Protein AF-A0AAW4IZD9-F1 (afdb_monomer_lite)

Secondary structure (DSSP, 8-state):
-----EEEEEEEEEETTS-EEEE--TTS-TT-HHHHHHHHHHHHHHHTT-TTEEEEEEEEEETTS-EEESS--EE-SSSHHHHHHHHHHHHHHTTS-HHHHHHHHHHHHHHHHHHHHHHHHHHHHHHHHHHHHHHHHHHHTT---SSHHHHHHHHHHHHHHHHHHHHHHHHHHHHHHHHHHHHHHTTHHHHHHHHHHHHHHHHHHSS---TT-GGGEEEEE-SSHHHHHHHHHHHHHTT--EEEEEGGGTEEEEE--TT------TT-PPEEEEE-

pLDDT: mean 74.13, std 15.04, range [35.16, 95.12]

Foldseek 3Di:
DPPQQFQFKWKWWAWLVRDIDIDDDPPFDRRDPVSVVVVLVVVCVVCLPPQGTQWIFIWGQGPVRDIHGPDDTDGRHHPDPVVVVVVVVCVVCVPPDPVVVLVVLLVVLVVLVVVLVVLVVLLVVLVVVLVVLVVVVVCLVVDDDPDPVRSVVVVVVSVVSNVVSVVSNVVSVVVNVVSVCCCVPVVSVVVNVVSVVVVVLVVLCVPPQPVDDVVQKDKDADDDPVRVVVVLVVVQVVQFQEWEQEPVRSMIITGHGRSPPPPPDPDRRRHYHYDD

Radius of gyration: 36.35 Å; chains: 1; bounding box: 94×69×78 Å

Sequence (276 aa):
MSKTKCIKYQIIITYINGDKENVSCSNIDVSNFKAMKEFYDTVKEKYKNNKTIATIGFKGITRNGDIVDIWREKEINVVSNIEKEQEEYIEKNKDRDVREITKEISFALNCLKEMKVYHNNKLSECDLERSILLHETELSNNKVFDSQQEQDEYEKELFNKLKQNEIDRRFYKQTTSDLQSMFGKLKIEDIINSINMWVDNRATFDKSPEEFHEDNKKTEFYKNDMERLNYISKYEKMKYDTVFWYKKKRKLVFVKHVGKGKKKYNQASIQIKEMK

Organism: Clostridium perfringens (NCBI:txid1502)

Structure (mmCIF, N/CA/C/O backbone):
data_AF-A0AAW4IZD9-F1
#
_entry.id   AF-A0AAW4IZD9-F1
#
loop_
_atom_site.group_PDB
_atom_site.id
_atom_site.type_symbol
_atom_site.label_atom_id
_atom_site.label_alt_id
_atom_site.label_comp_id
_atom_site.label_asym_id
_atom_site.label_entity_id
_atom_site.label_seq_id
_atom_site.pdbx_PDB_ins_code
_atom_site.Cartn_x
_atom_site.Cartn_y
_atom_site.Cartn_z
_atom_site.occupancy
_atom_site.B_iso_or_equiv
_atom_site.auth_seq_id
_atom_site.auth_comp_id
_atom_site.auth_asym_id
_atom_site.auth_atom_id
_atom_site.pdbx_PDB_model_num
ATOM 1 N N . MET A 1 1 ? 15.455 -38.763 32.986 1.00 41.97 1 MET A N 1
ATOM 2 C CA . MET A 1 1 ? 15.109 -38.986 31.565 1.00 41.97 1 MET A CA 1
ATOM 3 C C . MET A 1 1 ? 16.314 -39.610 30.888 1.00 41.97 1 MET A C 1
ATOM 5 O O . MET A 1 1 ? 17.411 -39.089 31.071 1.00 41.97 1 MET A O 1
ATOM 9 N N . SER A 1 2 ? 16.158 -40.751 30.211 1.00 35.16 2 SER A N 1
ATOM 10 C CA . SER A 1 2 ? 17.266 -41.362 29.471 1.00 35.16 2 SER A CA 1
ATOM 11 C C . SER A 1 2 ? 17.791 -40.346 28.450 1.00 35.16 2 SER A C 1
ATOM 13 O O . SER A 1 2 ? 17.020 -39.696 27.749 1.00 35.16 2 SER A O 1
ATOM 15 N N . LYS A 1 3 ? 19.111 -40.128 28.430 1.00 49.44 3 LYS A N 1
ATOM 16 C CA . LYS A 1 3 ? 19.760 -39.246 27.454 1.00 49.44 3 LYS A CA 1
ATOM 17 C C . LYS A 1 3 ? 19.681 -39.931 26.093 1.00 49.44 3 LYS A C 1
ATOM 19 O O . LYS A 1 3 ? 20.574 -40.706 25.752 1.00 49.44 3 LYS A O 1
ATOM 24 N N . THR A 1 4 ? 18.607 -39.701 25.344 1.00 56.94 4 THR A N 1
ATOM 25 C CA . THR A 1 4 ? 18.501 -40.152 23.955 1.00 56.94 4 THR A CA 1
ATOM 26 C C . THR A 1 4 ? 19.733 -39.647 23.207 1.00 56.94 4 THR A C 1
ATOM 28 O O . THR A 1 4 ? 19.970 -38.440 23.128 1.00 56.94 4 THR A O 1
ATOM 31 N N . LYS A 1 5 ? 20.585 -40.569 22.738 1.00 69.88 5 LYS A N 1
ATOM 32 C CA . LYS A 1 5 ? 21.841 -40.213 22.067 1.00 69.88 5 LYS A CA 1
ATOM 33 C C . LYS A 1 5 ? 21.511 -39.559 20.726 1.00 69.88 5 LYS A C 1
ATOM 35 O O . LYS A 1 5 ? 21.141 -40.243 19.773 1.00 69.88 5 LYS A O 1
ATOM 40 N N . CYS A 1 6 ? 21.634 -38.237 20.679 1.00 79.69 6 CYS A N 1
ATOM 41 C CA . CYS A 1 6 ? 21.590 -37.474 19.438 1.00 79.69 6 CYS A CA 1
ATOM 42 C C . CYS A 1 6 ? 22.858 -37.773 18.628 1.00 79.69 6 CYS A C 1
ATOM 44 O O . CYS A 1 6 ? 23.938 -37.907 19.203 1.00 79.69 6 CYS A O 1
ATOM 46 N N . ILE A 1 7 ? 22.718 -37.909 17.312 1.00 84.50 7 ILE A N 1
ATOM 47 C CA . ILE A 1 7 ? 23.832 -38.120 16.375 1.00 84.50 7 ILE A CA 1
ATOM 48 C C . ILE A 1 7 ? 24.222 -36.852 15.631 1.00 84.50 7 ILE A C 1
ATOM 50 O O . ILE A 1 7 ? 25.348 -36.760 15.159 1.00 84.50 7 ILE A O 1
ATOM 54 N N . LYS A 1 8 ? 23.297 -35.898 15.513 1.00 87.56 8 LYS A N 1
ATOM 55 C CA . LYS A 1 8 ? 23.518 -34.599 14.882 1.00 87.56 8 LYS A CA 1
ATOM 56 C C . LYS A 1 8 ? 22.765 -33.524 15.645 1.00 87.56 8 LYS A C 1
ATOM 58 O O . LYS A 1 8 ? 21.788 -33.811 16.338 1.00 87.56 8 LYS A O 1
ATOM 63 N N . TYR A 1 9 ? 23.217 -32.296 15.486 1.00 86.69 9 TYR A N 1
ATOM 64 C CA . TYR A 1 9 ? 22.674 -31.108 16.112 1.00 86.69 9 TYR A CA 1
ATOM 65 C C . TYR A 1 9 ? 22.418 -30.053 15.042 1.00 86.69 9 TYR A C 1
ATOM 67 O O . TYR A 1 9 ? 23.158 -29.960 14.065 1.00 86.69 9 TYR A O 1
ATOM 75 N N . GLN A 1 10 ? 21.377 -29.251 15.229 1.00 88.12 10 GLN A N 1
ATOM 76 C CA . GLN A 1 10 ? 21.026 -28.162 14.325 1.00 88.12 10 GLN A CA 1
ATOM 77 C C . GLN A 1 10 ? 20.488 -26.965 15.101 1.00 88.12 10 GLN A C 1
ATOM 79 O O . GLN A 1 10 ? 19.928 -27.109 16.192 1.00 88.12 10 GLN A O 1
ATOM 84 N N . ILE A 1 11 ? 20.652 -25.782 14.520 1.00 86.94 11 ILE A N 1
ATOM 85 C CA . ILE A 1 11 ? 20.099 -24.535 15.037 1.00 86.94 11 ILE A CA 1
ATOM 86 C C . ILE A 1 11 ? 19.020 -24.082 14.064 1.00 86.94 11 ILE A C 1
ATOM 88 O O . ILE A 1 11 ? 19.277 -23.997 12.864 1.00 86.94 11 ILE A O 1
ATOM 92 N N . ILE A 1 12 ? 17.830 -23.801 14.583 1.00 87.50 12 ILE A N 1
ATOM 93 C CA . ILE A 1 12 ? 16.686 -23.347 13.792 1.00 87.50 12 ILE A CA 1
ATOM 94 C C . ILE A 1 12 ? 16.306 -21.949 14.258 1.00 87.50 12 ILE A C 1
ATOM 96 O O . ILE A 1 12 ? 16.001 -21.758 15.433 1.00 87.50 12 ILE A O 1
ATOM 100 N N . ILE A 1 13 ? 16.312 -20.983 13.347 1.00 85.38 13 ILE A N 1
ATOM 101 C CA . ILE A 1 13 ? 15.742 -19.657 13.577 1.00 85.38 13 ILE A CA 1
ATOM 102 C C . ILE A 1 13 ? 14.283 -19.706 13.135 1.00 85.38 13 ILE A C 1
ATOM 104 O O . ILE A 1 13 ? 14.001 -20.114 12.011 1.00 85.38 13 ILE A O 1
ATOM 108 N N . THR A 1 14 ? 13.369 -19.286 14.004 1.00 83.00 14 THR A N 1
ATOM 109 C CA . THR A 1 14 ? 11.965 -19.051 13.654 1.00 83.00 14 THR A CA 1
ATOM 110 C C . THR A 1 14 ? 11.730 -17.549 13.607 1.00 83.00 14 THR A C 1
ATOM 112 O O . THR A 1 14 ? 12.009 -16.846 14.581 1.00 83.00 14 THR A O 1
ATOM 115 N N . TYR A 1 15 ? 11.216 -17.047 12.493 1.00 79.88 15 TYR A N 1
ATOM 116 C CA . TYR A 1 15 ? 10.864 -15.642 12.305 1.00 79.88 15 TYR A CA 1
ATOM 117 C C . TYR A 1 15 ? 9.446 -15.348 12.807 1.00 79.88 15 TYR A C 1
ATOM 119 O O . TYR A 1 15 ? 8.628 -16.250 12.974 1.00 79.88 15 TYR A O 1
ATOM 127 N N . ILE A 1 16 ? 9.134 -14.068 13.030 1.00 69.06 16 ILE A N 1
ATOM 128 C CA . ILE A 1 16 ? 7.805 -13.623 13.496 1.00 69.06 16 ILE A CA 1
ATOM 129 C C . ILE A 1 16 ? 6.684 -14.017 12.521 1.00 69.06 16 ILE A C 1
ATOM 131 O O . ILE A 1 16 ? 5.564 -14.286 12.944 1.00 69.06 16 ILE A O 1
ATOM 135 N N . ASN A 1 17 ? 6.977 -14.101 11.223 1.00 68.81 17 ASN A N 1
ATOM 136 C CA . ASN A 1 17 ? 6.021 -14.549 10.208 1.00 68.81 17 ASN A CA 1
ATOM 137 C C . ASN A 1 17 ? 5.815 -16.081 10.177 1.00 68.81 17 ASN A C 1
ATOM 139 O O . ASN A 1 17 ? 5.015 -16.560 9.378 1.00 68.81 17 ASN A O 1
ATOM 143 N N . GLY A 1 18 ? 6.513 -16.841 11.029 1.00 67.31 18 GLY A N 1
ATOM 144 C CA . GLY A 1 18 ? 6.443 -18.302 11.102 1.00 67.31 18 GLY A CA 1
ATOM 145 C C . GLY A 1 18 ? 7.455 -19.042 10.223 1.00 67.31 18 GLY A C 1
ATOM 146 O O . GLY A 1 18 ? 7.560 -20.266 10.346 1.00 67.31 18 GLY A O 1
ATOM 147 N N . ASP A 1 19 ? 8.223 -18.333 9.388 1.00 79.31 19 ASP A N 1
ATOM 148 C CA . ASP A 1 19 ? 9.266 -18.943 8.56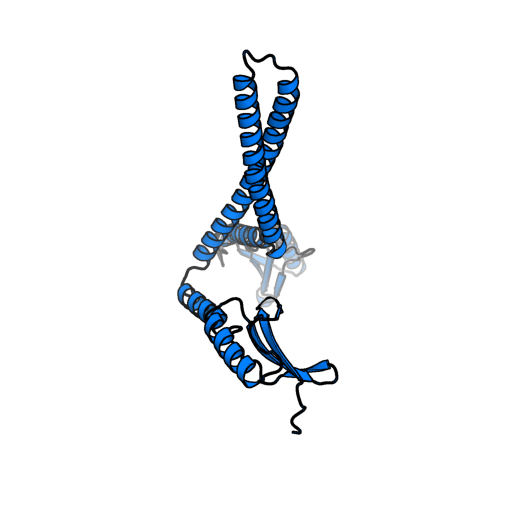1 1.00 79.31 19 ASP A CA 1
ATOM 149 C C . ASP A 1 19 ? 10.376 -19.532 9.432 1.00 79.31 19 ASP A C 1
ATOM 151 O O . ASP A 1 19 ? 10.686 -19.027 10.516 1.00 79.31 19 ASP A O 1
ATOM 155 N N . LYS A 1 20 ? 10.992 -20.614 8.947 1.00 86.06 20 LYS A N 1
ATOM 156 C CA . LYS A 1 20 ? 12.069 -21.316 9.647 1.00 86.06 20 LYS A CA 1
ATOM 157 C C . LYS A 1 20 ? 13.300 -21.429 8.767 1.00 86.06 20 LYS A C 1
ATOM 159 O O . LYS A 1 20 ? 13.210 -21.881 7.630 1.00 86.06 20 LYS A O 1
ATOM 164 N N . GLU A 1 21 ? 14.451 -21.089 9.327 1.00 87.62 21 GLU A N 1
ATOM 165 C CA . GLU A 1 21 ? 15.752 -21.216 8.678 1.00 87.62 21 GLU A CA 1
ATOM 166 C C . GLU A 1 21 ? 16.662 -22.133 9.499 1.00 87.62 21 GLU A C 1
ATOM 168 O O . GLU A 1 21 ? 16.793 -21.978 10.715 1.00 87.62 21 GLU A O 1
ATOM 173 N N . ASN A 1 22 ? 17.319 -23.079 8.826 1.00 85.88 22 ASN A N 1
ATOM 174 C CA . ASN A 1 22 ? 18.382 -23.875 9.431 1.00 85.88 22 ASN A CA 1
ATOM 175 C C . ASN A 1 22 ? 19.711 -23.138 9.293 1.00 85.88 22 ASN A C 1
ATOM 177 O O . ASN A 1 22 ? 20.175 -22.886 8.183 1.00 85.88 22 ASN A O 1
ATOM 181 N N . VAL A 1 23 ? 20.361 -22.859 10.417 1.00 84.50 23 VAL A N 1
ATOM 182 C CA . VAL A 1 23 ? 21.671 -22.211 10.411 1.00 84.50 23 VAL A CA 1
ATOM 183 C C . VAL A 1 23 ? 22.754 -23.277 10.303 1.00 84.50 23 VAL A C 1
ATOM 185 O O . VAL A 1 23 ? 22.952 -24.076 11.221 1.00 84.50 23 VAL A O 1
ATOM 188 N N . SER A 1 24 ? 23.477 -23.275 9.186 1.00 77.94 24 SER A N 1
ATOM 189 C CA . SER A 1 24 ? 24.609 -24.172 8.939 1.00 77.94 24 SER A CA 1
ATOM 190 C C . SER A 1 24 ? 25.913 -23.401 8.756 1.00 77.94 24 SER A C 1
ATOM 192 O O . SER A 1 24 ? 25.925 -22.326 8.161 1.00 77.94 24 SER A O 1
ATOM 194 N N . CYS A 1 25 ? 27.023 -23.980 9.207 1.00 74.75 25 CYS A N 1
ATOM 195 C CA . CYS A 1 25 ? 28.373 -23.506 8.919 1.00 74.75 25 CYS A CA 1
ATOM 196 C C . CYS A 1 25 ? 29.223 -24.707 8.495 1.00 74.75 25 CYS A C 1
ATOM 198 O O . CYS A 1 25 ? 29.281 -25.699 9.220 1.00 74.75 25 CYS A O 1
ATOM 200 N N . SER A 1 26 ? 29.875 -24.629 7.331 1.00 76.06 26 SER A N 1
ATOM 201 C CA . SER A 1 26 ? 30.639 -25.742 6.740 1.00 76.06 26 SER A CA 1
ATOM 202 C C . SER A 1 26 ? 31.808 -26.221 7.606 1.00 76.06 26 SER A C 1
ATOM 204 O O . SER A 1 26 ? 32.255 -27.352 7.458 1.00 76.06 26 SER A O 1
ATOM 206 N N . ASN A 1 27 ? 32.294 -25.371 8.515 1.00 81.19 27 ASN A N 1
ATOM 207 C CA . ASN A 1 27 ? 33.491 -25.623 9.320 1.00 81.19 27 ASN A CA 1
ATOM 208 C C . ASN A 1 27 ? 33.178 -26.179 10.719 1.00 81.19 27 ASN A C 1
ATOM 210 O O . ASN A 1 27 ? 34.077 -26.277 11.552 1.00 81.19 27 ASN A O 1
ATOM 214 N N . ILE A 1 28 ? 31.915 -26.507 11.005 1.00 82.12 28 ILE A N 1
ATOM 215 C CA . ILE A 1 28 ? 31.477 -26.967 12.326 1.00 82.12 28 ILE A CA 1
ATOM 216 C C . ILE A 1 28 ? 30.999 -28.409 12.219 1.00 82.12 28 ILE A C 1
ATOM 218 O O . ILE A 1 28 ? 30.107 -28.727 11.434 1.00 82.12 28 ILE A O 1
ATOM 222 N N . ASP A 1 29 ? 31.575 -29.285 13.041 1.00 83.50 29 ASP A N 1
ATOM 223 C CA . ASP A 1 29 ? 31.105 -30.662 13.152 1.00 83.50 29 ASP A CA 1
ATOM 224 C C . ASP A 1 29 ? 29.741 -30.697 13.852 1.00 83.50 29 ASP A C 1
ATOM 226 O O . ASP A 1 29 ? 29.632 -30.606 15.077 1.00 83.50 29 ASP A O 1
ATOM 230 N N . VAL A 1 30 ? 28.691 -30.870 13.048 1.00 84.62 30 VAL A N 1
ATOM 231 C CA . VAL A 1 30 ? 27.296 -30.965 13.498 1.00 84.62 30 VAL A CA 1
ATOM 232 C C . VAL A 1 30 ? 27.019 -32.182 14.383 1.00 84.62 30 VAL A C 1
ATOM 234 O O . VAL A 1 30 ? 25.961 -32.248 15.004 1.00 84.62 30 VAL A O 1
ATOM 237 N N . SER A 1 31 ? 27.937 -33.146 14.466 1.00 84.38 31 SER A N 1
ATOM 238 C CA . SER A 1 31 ? 27.832 -34.317 15.349 1.00 84.38 31 SER A CA 1
ATOM 239 C C . SER A 1 31 ? 28.447 -34.055 16.729 1.00 84.38 31 SER A C 1
ATOM 241 O O . SER A 1 31 ? 28.204 -34.807 17.676 1.00 84.38 31 SER A O 1
ATOM 243 N N . ASN A 1 32 ? 29.218 -32.972 16.877 1.00 85.00 32 ASN A N 1
ATOM 244 C CA . ASN A 1 32 ? 29.864 -32.589 18.124 1.00 85.00 32 ASN A CA 1
ATOM 245 C C . ASN A 1 32 ? 29.005 -31.585 18.902 1.00 85.00 32 ASN A C 1
ATOM 247 O O . ASN A 1 32 ? 28.887 -30.412 18.548 1.00 85.00 32 ASN A O 1
ATOM 251 N N . PHE A 1 33 ? 28.453 -32.039 20.029 1.00 83.75 33 PHE A N 1
ATOM 252 C CA . PHE A 1 33 ? 27.607 -31.218 20.895 1.00 83.75 33 PHE A CA 1
ATOM 253 C C . PHE A 1 33 ? 28.288 -29.926 21.358 1.00 83.75 33 PHE A C 1
ATOM 255 O O . PHE A 1 33 ? 27.651 -28.877 21.391 1.00 83.75 33 PHE A O 1
ATOM 262 N N . LYS A 1 34 ? 29.568 -29.998 21.745 1.00 85.31 34 LYS A N 1
ATOM 263 C CA . LYS A 1 34 ? 30.283 -28.848 22.308 1.00 85.31 34 LYS A CA 1
ATOM 264 C C . LYS A 1 34 ? 30.488 -27.773 21.241 1.00 85.31 34 LYS A C 1
ATOM 266 O O . LYS A 1 34 ? 30.141 -26.623 21.485 1.00 85.31 34 LYS A O 1
ATOM 271 N N . ALA A 1 35 ? 30.946 -28.176 20.055 1.00 83.94 35 ALA A N 1
ATOM 272 C CA . ALA A 1 35 ? 31.136 -27.273 18.922 1.00 83.94 35 ALA A CA 1
ATOM 273 C C . ALA A 1 35 ? 29.814 -26.614 18.491 1.00 83.94 35 ALA A C 1
ATOM 275 O O . ALA A 1 35 ? 29.739 -25.404 18.299 1.00 83.94 35 ALA A O 1
ATOM 276 N N . MET A 1 36 ? 28.736 -27.398 18.419 1.00 86.56 36 MET A N 1
ATOM 277 C CA . MET A 1 36 ? 27.418 -26.888 18.043 1.00 86.56 36 MET A CA 1
ATOM 278 C C . MET A 1 36 ? 26.776 -25.997 19.109 1.00 86.56 36 MET A C 1
ATOM 280 O O . MET A 1 36 ? 26.037 -25.075 18.769 1.00 86.56 36 MET A O 1
ATOM 284 N N . LYS A 1 37 ? 27.080 -26.222 20.390 1.00 85.12 37 LYS A N 1
ATOM 285 C CA . LYS A 1 37 ? 26.648 -25.336 21.473 1.00 85.12 37 LYS A CA 1
ATOM 286 C C . LYS A 1 37 ? 27.357 -23.979 21.409 1.00 85.12 37 LYS A C 1
ATOM 288 O O . LYS A 1 37 ? 26.691 -22.955 21.494 1.00 85.12 37 LYS A O 1
ATOM 293 N N . GLU A 1 38 ? 28.674 -23.966 21.217 1.00 86.56 38 GLU A N 1
ATOM 294 C CA . GLU A 1 38 ? 29.448 -22.722 21.054 1.00 86.56 38 GLU A CA 1
ATOM 295 C C . GLU A 1 38 ? 28.971 -21.926 19.827 1.00 86.56 38 GLU A C 1
ATOM 297 O O . GLU A 1 38 ? 28.823 -20.700 19.872 1.00 86.56 38 GLU A O 1
ATOM 302 N N . PHE A 1 39 ? 28.631 -22.632 18.746 1.00 87.44 39 PHE A N 1
ATOM 303 C CA . PHE A 1 39 ? 28.019 -22.021 17.572 1.00 87.44 39 PHE A CA 1
ATOM 304 C C . PHE A 1 39 ? 26.639 -21.431 17.867 1.00 87.44 39 PHE A C 1
ATOM 306 O O . PHE A 1 39 ? 26.362 -20.300 17.477 1.00 87.44 39 PHE A O 1
ATOM 313 N N . TYR A 1 40 ? 25.787 -22.156 18.594 1.00 86.56 40 TYR A N 1
ATOM 314 C CA . TYR A 1 40 ? 24.477 -21.665 19.020 1.00 86.56 40 TYR A CA 1
ATOM 315 C C . TYR A 1 40 ? 24.576 -20.390 19.861 1.00 86.56 40 TYR A C 1
ATOM 317 O O . TYR A 1 40 ? 23.846 -19.436 19.595 1.00 86.56 40 TYR A O 1
ATOM 325 N N . ASP A 1 41 ? 25.501 -20.336 20.820 1.00 84.56 41 ASP A N 1
ATOM 326 C CA . ASP A 1 41 ? 25.712 -19.143 21.645 1.00 84.56 41 ASP A CA 1
ATOM 327 C C . ASP A 1 41 ? 26.163 -17.945 20.782 1.00 84.56 41 ASP A C 1
ATOM 329 O O . ASP A 1 41 ? 25.669 -16.830 20.957 1.00 84.56 41 ASP A O 1
ATOM 333 N N . THR A 1 42 ? 27.001 -18.190 19.768 1.00 85.62 42 THR A N 1
ATOM 334 C CA . THR A 1 42 ? 27.425 -17.172 18.788 1.00 85.62 42 THR A CA 1
ATOM 335 C C . THR A 1 42 ? 26.260 -16.678 17.924 1.00 85.62 42 THR A C 1
ATOM 337 O O . THR A 1 42 ? 26.088 -15.473 17.730 1.00 85.62 42 THR A O 1
ATOM 340 N N . VAL A 1 43 ? 25.433 -17.595 17.411 1.00 83.69 43 VAL A N 1
ATOM 341 C CA . VAL A 1 43 ? 24.233 -17.270 16.623 1.00 83.69 43 VAL A CA 1
ATOM 342 C C . VAL A 1 43 ? 23.270 -16.441 17.469 1.00 83.69 43 VAL A C 1
ATOM 344 O O . VAL A 1 43 ? 22.799 -15.393 17.031 1.00 83.69 43 VAL A O 1
ATOM 347 N N . LYS A 1 44 ? 23.028 -16.848 18.713 1.00 84.06 44 LYS A N 1
ATOM 348 C CA . LYS A 1 44 ? 22.154 -16.123 19.632 1.00 84.06 44 LYS A CA 1
ATOM 349 C C . LYS A 1 44 ? 22.641 -14.698 19.890 1.00 84.06 44 LYS A C 1
ATOM 351 O O . LYS A 1 44 ? 21.836 -13.773 19.845 1.00 84.06 44 LYS A O 1
ATOM 356 N N . GLU A 1 45 ? 23.938 -14.511 20.109 1.00 79.44 45 GLU A N 1
ATOM 357 C CA . GLU A 1 45 ? 24.520 -13.187 20.338 1.00 79.44 45 GLU A CA 1
ATOM 358 C C . GLU A 1 45 ? 24.439 -12.294 19.091 1.00 79.44 45 GLU A C 1
ATOM 360 O O . GLU A 1 45 ? 24.079 -11.121 19.193 1.00 79.44 45 GLU A O 1
ATOM 365 N N . LYS A 1 46 ? 24.681 -12.856 17.898 1.00 81.38 46 LYS A N 1
ATOM 366 C CA . LYS A 1 46 ? 24.524 -12.151 16.614 1.00 81.38 46 LYS A CA 1
ATOM 367 C C . LYS A 1 46 ? 23.093 -11.647 16.408 1.00 81.38 46 LYS A C 1
ATOM 369 O O . LYS A 1 46 ? 22.888 -10.549 15.895 1.00 81.38 46 LYS A O 1
ATOM 374 N N . TYR A 1 47 ? 22.104 -12.448 16.794 1.00 75.56 47 TYR A N 1
ATOM 375 C CA . TYR A 1 47 ? 20.693 -12.186 16.516 1.00 75.56 47 TYR A CA 1
ATOM 376 C C . TYR A 1 47 ? 19.911 -11.592 17.698 1.00 75.56 47 TYR A C 1
ATOM 378 O O . TYR A 1 47 ? 18.722 -11.320 17.551 1.00 75.56 47 TYR A O 1
ATOM 386 N N . LYS A 1 48 ? 20.561 -11.306 18.836 1.00 72.06 48 LYS A N 1
ATOM 387 C CA . LYS A 1 48 ? 19.911 -10.803 20.064 1.00 72.06 48 LYS A CA 1
ATOM 388 C C . LYS A 1 48 ? 19.081 -9.525 19.877 1.00 72.06 48 LYS A C 1
ATOM 390 O O . LYS A 1 48 ? 18.093 -9.335 20.572 1.00 72.06 48 LYS A O 1
ATOM 395 N N . ASN A 1 49 ? 19.473 -8.670 18.930 1.00 63.50 49 ASN A N 1
ATOM 396 C CA . ASN A 1 49 ? 18.818 -7.388 18.643 1.00 63.50 49 ASN A CA 1
ATOM 397 C C . ASN A 1 49 ? 17.996 -7.414 17.345 1.00 63.50 49 ASN A C 1
ATOM 399 O O . ASN A 1 49 ? 17.501 -6.375 16.908 1.00 63.50 49 ASN A O 1
ATOM 403 N N . ASN A 1 50 ? 17.873 -8.571 16.689 1.00 68.38 50 ASN A N 1
ATOM 404 C CA . ASN A 1 50 ? 17.125 -8.664 15.446 1.00 68.38 50 ASN A CA 1
ATOM 405 C C . ASN A 1 50 ? 15.617 -8.731 15.745 1.00 68.38 50 ASN A C 1
ATOM 407 O O . ASN A 1 50 ? 15.121 -9.714 16.299 1.00 68.38 50 ASN A O 1
ATOM 411 N N . LYS A 1 51 ? 14.898 -7.670 15.357 1.00 64.44 51 LYS A N 1
ATOM 412 C CA . LYS A 1 51 ? 13.457 -7.507 15.594 1.00 64.44 51 LYS A CA 1
ATOM 413 C C . LYS A 1 51 ? 12.576 -8.451 14.764 1.00 64.44 51 LYS A C 1
ATOM 415 O O . LYS A 1 51 ? 11.384 -8.497 15.022 1.00 64.44 51 LYS A O 1
ATOM 420 N N . THR A 1 52 ? 13.109 -9.188 13.784 1.00 67.25 52 THR A N 1
ATOM 421 C CA . THR A 1 52 ? 12.308 -10.102 12.941 1.00 67.25 52 THR A CA 1
ATOM 422 C C . THR A 1 52 ? 12.313 -11.555 13.422 1.00 67.25 52 THR A C 1
ATOM 424 O O . THR A 1 52 ? 11.557 -12.374 12.896 1.00 67.25 52 THR A O 1
ATOM 427 N N . ILE A 1 53 ? 13.136 -11.889 14.423 1.00 74.25 53 ILE A N 1
ATOM 428 C CA . ILE A 1 53 ? 13.319 -13.257 14.923 1.00 74.25 53 ILE A CA 1
ATOM 429 C C . ILE A 1 53 ? 12.440 -13.498 16.152 1.00 74.25 53 ILE A C 1
ATOM 431 O O . ILE A 1 53 ? 12.534 -12.777 17.143 1.00 74.25 53 ILE A O 1
ATOM 435 N N . ALA A 1 54 ? 11.617 -14.544 16.098 1.00 71.19 54 ALA A N 1
ATOM 436 C CA . ALA A 1 54 ? 10.750 -14.974 17.189 1.00 71.19 54 ALA A CA 1
ATOM 437 C C . ALA A 1 54 ? 11.495 -15.876 18.189 1.00 71.19 54 ALA A C 1
ATOM 439 O O . ALA A 1 54 ? 11.538 -15.581 19.389 1.00 71.19 54 ALA A O 1
ATOM 440 N N . THR A 1 55 ? 12.119 -16.954 17.696 1.00 79.56 55 THR A N 1
ATOM 441 C CA . THR A 1 55 ? 12.871 -17.921 18.515 1.00 79.56 55 THR A CA 1
ATOM 442 C C . THR A 1 55 ? 14.138 -18.401 17.806 1.00 79.56 55 THR A C 1
ATOM 444 O O . THR A 1 55 ? 14.227 -18.401 16.579 1.00 79.56 55 THR A O 1
ATOM 447 N N . ILE A 1 56 ? 15.137 -18.824 18.585 1.00 82.38 56 ILE A N 1
ATOM 448 C CA . ILE A 1 56 ? 16.309 -19.562 18.092 1.00 82.38 56 ILE A CA 1
ATOM 449 C C . ILE A 1 56 ? 16.360 -20.872 18.877 1.00 82.38 56 ILE A C 1
ATOM 451 O O . ILE A 1 56 ? 16.614 -20.876 20.082 1.00 82.38 56 ILE A O 1
ATOM 455 N N . GLY A 1 57 ? 16.067 -21.981 18.207 1.00 83.88 57 GLY A N 1
ATOM 456 C CA . GLY A 1 57 ? 16.024 -23.317 18.789 1.00 83.88 57 GLY A CA 1
ATOM 457 C C . GLY A 1 57 ? 17.319 -24.089 18.557 1.00 83.88 57 GLY A C 1
ATOM 458 O O . GLY A 1 57 ? 17.884 -24.049 17.466 1.00 83.88 57 GLY A O 1
ATOM 459 N N . PHE A 1 58 ? 17.765 -24.840 19.567 1.00 86.44 58 PHE A N 1
ATOM 460 C CA . PHE A 1 58 ? 18.870 -25.795 19.453 1.00 86.44 58 PHE A CA 1
ATOM 461 C C . PHE A 1 58 ? 18.329 -27.223 19.556 1.00 86.44 58 PHE A C 1
ATOM 463 O O . PHE A 1 58 ? 17.873 -27.650 20.623 1.00 86.44 58 PHE A O 1
ATOM 470 N N . LYS A 1 59 ? 18.347 -27.953 18.436 1.00 86.69 59 LYS A N 1
ATOM 471 C CA . LYS A 1 59 ? 17.683 -29.255 18.292 1.00 86.69 59 LYS A CA 1
ATOM 472 C C . LYS A 1 59 ? 18.688 -30.368 18.024 1.00 86.69 59 LYS A C 1
ATOM 474 O O . LYS A 1 59 ? 19.697 -30.170 17.351 1.00 86.69 59 LYS A O 1
ATOM 479 N N . GLY A 1 60 ? 18.403 -31.548 18.556 1.00 85.50 60 GLY A N 1
ATOM 480 C CA . GLY A 1 60 ? 19.150 -32.779 18.340 1.00 85.50 60 GLY A CA 1
ATOM 481 C C . GLY A 1 60 ? 18.376 -33.722 17.439 1.00 85.50 60 GLY A C 1
ATOM 482 O O . GLY A 1 60 ? 17.156 -33.794 17.520 1.00 85.50 60 GLY A O 1
ATOM 483 N N . ILE A 1 61 ? 19.087 -34.456 16.596 1.00 85.44 61 ILE A N 1
ATOM 484 C CA . ILE A 1 61 ? 18.529 -35.488 15.727 1.00 85.44 61 ILE A CA 1
ATOM 485 C C . ILE A 1 61 ? 18.984 -36.838 16.272 1.00 85.44 61 ILE A C 1
ATOM 487 O O . ILE A 1 61 ? 20.186 -37.067 16.457 1.00 85.44 61 ILE A O 1
ATOM 491 N N . THR A 1 62 ? 18.044 -37.729 16.574 1.00 84.50 62 THR A N 1
ATOM 492 C CA . THR A 1 62 ? 18.338 -39.080 17.074 1.00 84.50 62 THR A CA 1
ATOM 493 C C . THR A 1 62 ? 18.783 -40.003 15.939 1.00 84.50 62 THR A C 1
ATOM 495 O O . THR A 1 62 ? 18.660 -39.681 14.758 1.00 84.50 62 THR A O 1
ATOM 498 N N . ARG A 1 63 ? 19.289 -41.196 16.281 1.00 78.00 63 ARG A N 1
ATOM 499 C CA . ARG A 1 63 ? 19.617 -42.237 15.285 1.00 78.00 63 ARG A CA 1
ATOM 500 C C . ARG A 1 63 ? 18.435 -42.641 14.404 1.00 78.00 63 ARG A C 1
ATOM 502 O O . ARG A 1 63 ? 18.662 -43.084 13.286 1.00 78.00 63 ARG A O 1
ATOM 509 N N . ASN A 1 64 ? 17.214 -42.467 14.903 1.00 77.38 64 ASN A N 1
ATOM 510 C CA . ASN A 1 64 ? 15.987 -42.831 14.203 1.00 77.38 64 ASN A CA 1
ATOM 511 C C . ASN A 1 64 ? 15.443 -41.679 13.340 1.00 77.38 64 ASN A C 1
ATOM 513 O O . ASN A 1 64 ? 14.424 -41.846 12.683 1.00 77.38 64 ASN A O 1
ATOM 517 N N . GLY A 1 65 ? 16.117 -40.522 13.331 1.00 74.31 65 GLY A N 1
ATOM 518 C CA . GLY A 1 65 ? 15.687 -39.329 12.599 1.00 74.31 65 GLY A CA 1
ATOM 519 C C . GLY A 1 65 ? 14.766 -38.395 13.389 1.00 74.31 65 GLY A C 1
ATOM 520 O O . GLY A 1 65 ? 14.433 -37.327 12.883 1.00 74.31 65 GLY A O 1
ATOM 521 N N . ASP A 1 66 ? 14.398 -38.741 14.627 1.00 79.19 66 ASP A N 1
ATOM 522 C CA . ASP A 1 66 ? 13.535 -37.891 15.453 1.00 79.19 66 ASP A CA 1
ATOM 523 C C . ASP A 1 66 ? 14.248 -36.594 15.843 1.00 79.19 66 ASP A C 1
ATOM 525 O O . ASP A 1 66 ? 15.406 -36.613 16.272 1.00 79.19 66 ASP A O 1
ATOM 529 N N . ILE A 1 67 ? 13.534 -35.472 15.748 1.00 79.31 67 ILE A N 1
ATOM 530 C CA . ILE A 1 67 ? 14.015 -34.163 16.193 1.00 79.31 67 ILE A CA 1
ATOM 531 C C . ILE A 1 67 ? 13.580 -33.955 17.644 1.00 79.31 67 ILE A C 1
ATOM 533 O O . ILE A 1 67 ? 12.394 -34.001 17.960 1.00 79.31 67 ILE A O 1
ATOM 537 N N . VAL A 1 68 ? 14.545 -33.701 18.523 1.00 77.69 68 VAL A N 1
ATOM 538 C CA . VAL A 1 68 ? 14.337 -33.490 19.957 1.00 77.69 68 VAL A CA 1
ATOM 539 C C . VAL A 1 68 ? 14.902 -32.131 20.348 1.00 77.69 68 VAL A C 1
ATOM 541 O O . VAL A 1 68 ? 16.044 -31.808 20.016 1.00 77.69 68 VAL A O 1
ATOM 544 N N . ASP A 1 69 ? 14.132 -31.332 21.078 1.00 72.75 69 ASP A N 1
ATOM 545 C CA . ASP A 1 69 ? 14.618 -30.055 21.598 1.00 72.75 69 ASP A CA 1
ATOM 546 C C . ASP A 1 69 ? 15.630 -30.297 22.725 1.00 72.75 69 ASP A C 1
ATOM 548 O O . ASP A 1 69 ? 15.341 -30.958 23.724 1.00 72.75 69 ASP A O 1
ATOM 552 N N . ILE A 1 70 ? 16.846 -29.773 22.564 1.00 73.00 70 ILE A N 1
ATOM 553 C CA . ILE A 1 70 ? 17.925 -29.949 23.549 1.00 73.00 70 ILE A CA 1
ATOM 554 C C . ILE A 1 70 ? 17.820 -28.887 24.639 1.00 73.00 70 ILE A C 1
ATOM 556 O O . ILE A 1 70 ? 18.116 -29.150 25.804 1.00 73.00 70 ILE A O 1
ATOM 560 N N . TRP A 1 71 ? 17.401 -27.683 24.258 1.00 65.56 71 TRP A N 1
ATOM 561 C CA . TRP A 1 71 ? 17.097 -26.580 25.160 1.00 65.56 71 TRP A CA 1
ATOM 562 C C . TRP A 1 71 ? 15.673 -26.115 24.881 1.00 65.56 71 TRP A C 1
ATOM 564 O O . TRP A 1 71 ? 15.247 -26.110 23.727 1.00 65.56 71 TRP A O 1
ATOM 574 N N . ARG A 1 72 ? 14.944 -25.697 25.925 1.00 54.50 72 ARG A N 1
ATOM 575 C CA . ARG A 1 72 ? 13.676 -24.985 25.722 1.00 54.50 72 ARG A CA 1
ATOM 576 C C . ARG A 1 72 ? 13.964 -23.738 24.890 1.00 54.50 72 ARG A C 1
ATOM 578 O O . ARG A 1 72 ? 14.852 -22.965 25.259 1.00 54.50 72 ARG A O 1
ATOM 585 N N . GLU A 1 73 ? 13.238 -23.582 23.785 1.00 55.19 73 GLU A N 1
ATOM 586 C CA . GLU A 1 73 ? 13.285 -22.387 22.944 1.00 55.19 73 GLU A CA 1
ATOM 587 C C . GLU A 1 73 ? 13.088 -21.167 23.849 1.00 55.19 73 GLU A C 1
ATOM 589 O O . GLU A 1 73 ? 12.074 -21.038 24.533 1.00 55.19 73 GLU A O 1
ATOM 594 N N . LYS A 1 74 ? 14.111 -20.316 23.948 1.00 51.84 74 LYS A N 1
ATOM 595 C CA . LYS A 1 74 ? 13.994 -19.073 24.704 1.00 51.84 74 LYS A CA 1
ATOM 596 C C . LYS A 1 74 ? 13.391 -18.057 23.742 1.00 51.84 74 LYS A C 1
ATOM 598 O O . LYS A 1 74 ? 14.037 -17.721 22.753 1.00 51.84 74 LYS A O 1
ATOM 603 N N . GLU A 1 75 ? 12.165 -17.623 24.006 1.00 52.84 75 GLU A N 1
ATOM 604 C CA . GLU A 1 75 ? 11.527 -16.525 23.274 1.00 52.84 75 GLU A CA 1
ATOM 605 C C . GLU A 1 75 ? 12.421 -15.284 23.352 1.00 52.84 75 GLU A C 1
ATOM 607 O O . GLU A 1 75 ? 12.854 -14.898 24.442 1.00 52.84 75 GLU A O 1
ATOM 612 N N . ILE A 1 76 ? 12.762 -14.705 22.197 1.00 56.12 76 ILE A N 1
ATOM 613 C CA . ILE A 1 76 ? 13.665 -13.548 22.139 1.00 56.12 76 ILE A CA 1
ATOM 614 C C . ILE A 1 76 ? 12.877 -12.241 22.000 1.00 56.12 76 ILE A C 1
ATOM 616 O O . ILE A 1 76 ? 13.294 -11.255 22.598 1.00 56.12 76 ILE A O 1
ATOM 620 N N . ASN A 1 77 ? 11.757 -12.200 21.257 1.00 51.78 77 ASN A N 1
ATOM 621 C CA . ASN A 1 77 ? 11.208 -10.900 20.829 1.00 51.78 77 ASN A CA 1
ATOM 622 C C . ASN A 1 77 ? 9.696 -10.794 20.534 1.00 51.78 77 ASN A C 1
ATOM 624 O O . ASN A 1 77 ? 9.289 -9.825 19.901 1.00 51.78 77 ASN A O 1
ATOM 628 N N . VAL A 1 78 ? 8.833 -11.727 20.947 1.00 46.31 78 VAL A N 1
ATOM 629 C CA . VAL A 1 78 ? 7.477 -11.758 20.349 1.00 46.31 78 VAL A CA 1
ATOM 630 C C . VAL A 1 78 ? 6.438 -10.842 21.016 1.00 46.31 78 VAL A C 1
ATOM 632 O O . VAL A 1 78 ? 5.476 -10.481 20.352 1.00 46.31 78 VAL A O 1
ATOM 635 N N . VAL A 1 79 ? 6.602 -10.391 22.266 1.00 42.31 79 VAL A N 1
ATOM 636 C CA . VAL A 1 79 ? 5.490 -9.687 22.951 1.00 42.31 79 VAL A CA 1
ATOM 637 C C . VAL A 1 79 ? 5.907 -8.376 23.636 1.00 42.31 79 VAL A C 1
ATOM 639 O O . VAL A 1 79 ? 5.287 -7.340 23.416 1.00 42.31 79 VAL A O 1
ATOM 642 N N . SER A 1 80 ? 7.031 -8.337 24.359 1.00 45.91 80 SER A N 1
ATOM 643 C CA . SER A 1 80 ? 7.302 -7.216 25.277 1.00 45.91 80 SER A CA 1
ATOM 644 C C . SER A 1 80 ? 7.695 -5.880 24.635 1.00 45.91 80 SER A C 1
ATOM 646 O O . SER A 1 80 ? 7.563 -4.852 25.290 1.00 45.91 80 SER A O 1
ATOM 648 N N . ASN A 1 81 ? 8.232 -5.860 23.410 1.00 48.50 81 ASN A N 1
ATOM 649 C CA . ASN A 1 81 ? 8.679 -4.608 22.777 1.00 48.50 81 ASN A CA 1
ATOM 650 C C . ASN A 1 81 ? 7.599 -3.964 21.906 1.00 48.50 81 ASN A C 1
ATOM 652 O O . ASN A 1 81 ? 7.540 -2.743 21.855 1.00 48.50 81 ASN A O 1
ATOM 656 N N . ILE A 1 82 ? 6.731 -4.753 21.266 1.00 47.59 82 ILE A N 1
ATOM 657 C CA . ILE A 1 82 ? 5.588 -4.211 20.518 1.00 47.59 82 ILE A CA 1
ATOM 658 C C . ILE A 1 82 ? 4.557 -3.658 21.498 1.00 47.59 82 ILE A C 1
ATOM 660 O O . ILE A 1 82 ? 4.079 -2.550 21.289 1.00 47.59 82 ILE A O 1
ATOM 664 N N . GLU A 1 83 ? 4.266 -4.381 22.583 1.00 48.22 83 GLU A N 1
ATOM 665 C CA . GLU A 1 83 ? 3.361 -3.892 23.627 1.00 48.22 83 GLU A CA 1
ATOM 666 C C . GLU A 1 83 ? 3.910 -2.626 24.282 1.00 48.22 83 GLU A C 1
ATOM 668 O O . GLU A 1 83 ? 3.175 -1.659 24.392 1.00 48.22 83 GLU A O 1
ATOM 673 N N . LYS A 1 84 ? 5.213 -2.558 24.593 1.00 57.12 84 LYS A N 1
ATOM 674 C CA . LYS A 1 84 ? 5.825 -1.326 25.118 1.00 57.12 84 LYS A CA 1
ATOM 675 C C . LYS A 1 84 ? 5.839 -0.169 24.123 1.00 57.12 84 LYS A C 1
ATOM 677 O O . LYS A 1 84 ? 5.529 0.949 24.511 1.00 57.12 84 LYS A O 1
ATOM 682 N N . GLU A 1 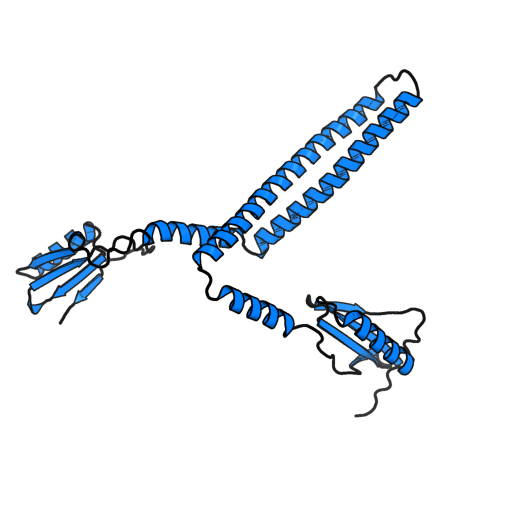85 ? 6.195 -0.400 22.857 1.00 55.19 85 GLU A N 1
ATOM 683 C CA . GLU A 1 85 ? 6.168 0.652 21.829 1.00 55.19 85 GLU A CA 1
ATOM 684 C C . GLU A 1 85 ? 4.722 1.138 21.583 1.00 55.19 85 GLU A C 1
ATOM 686 O O . GLU A 1 85 ? 4.500 2.336 21.403 1.00 55.19 85 GLU A O 1
ATOM 691 N N . GLN A 1 86 ? 3.727 0.242 21.636 1.00 54.25 86 GLN A N 1
ATOM 692 C CA . GLN A 1 86 ? 2.306 0.594 21.553 1.00 54.25 86 GLN A CA 1
ATOM 693 C C . GLN A 1 86 ? 1.805 1.313 22.806 1.00 54.25 86 GLN A C 1
ATOM 695 O O . GLN A 1 86 ? 1.116 2.315 22.669 1.00 54.25 86 GLN A O 1
ATOM 700 N N . GLU A 1 87 ? 2.158 0.854 24.005 1.00 61.69 87 GLU A N 1
ATOM 701 C CA . GLU A 1 87 ? 1.812 1.499 25.274 1.00 61.69 87 GLU A CA 1
ATOM 702 C C . GLU A 1 87 ? 2.423 2.899 25.359 1.00 61.69 87 GLU A C 1
ATOM 704 O O . GLU A 1 87 ? 1.715 3.849 25.673 1.00 61.69 87 GLU A O 1
ATOM 709 N N . GLU A 1 88 ? 3.697 3.072 24.992 1.00 66.81 88 GLU A N 1
ATOM 710 C CA . GLU A 1 88 ? 4.336 4.390 24.920 1.00 66.81 88 GLU A CA 1
ATOM 711 C C . GLU A 1 88 ? 3.681 5.294 23.872 1.00 66.81 88 GLU A C 1
ATOM 713 O O . GLU A 1 88 ? 3.553 6.502 24.087 1.00 66.81 88 GLU A O 1
ATOM 718 N N . TYR A 1 89 ? 3.271 4.739 22.728 1.00 62.09 89 TYR A N 1
ATOM 719 C CA . TYR A 1 89 ? 2.552 5.496 21.709 1.00 62.09 89 TYR A CA 1
ATOM 720 C C . TYR A 1 89 ? 1.158 5.905 22.199 1.00 62.09 89 TYR A C 1
ATOM 722 O O . TYR A 1 89 ? 0.786 7.068 22.054 1.00 62.09 89 TYR A O 1
ATOM 730 N N . ILE A 1 90 ? 0.402 4.993 22.812 1.00 64.62 90 ILE A N 1
ATOM 731 C CA . ILE A 1 90 ? -0.915 5.270 23.397 1.00 64.62 90 ILE A CA 1
ATOM 732 C C . ILE A 1 90 ? -0.780 6.338 24.482 1.00 64.62 90 ILE A C 1
ATOM 734 O O . ILE A 1 90 ? -1.499 7.329 24.437 1.00 64.62 90 ILE A O 1
ATOM 738 N N . GLU A 1 91 ? 0.187 6.205 25.388 1.00 71.50 91 GLU A N 1
ATOM 739 C CA . GLU A 1 91 ? 0.416 7.149 26.483 1.00 71.50 91 GLU A CA 1
ATOM 740 C C . GLU A 1 91 ? 0.823 8.541 25.972 1.00 71.50 91 GLU A C 1
ATOM 742 O O . GLU A 1 91 ? 0.305 9.549 26.449 1.00 71.50 91 GLU A O 1
ATOM 747 N N . LYS A 1 92 ? 1.679 8.626 24.941 1.00 73.56 92 LYS A N 1
ATOM 748 C CA . LYS A 1 92 ? 2.046 9.902 24.292 1.00 73.56 92 LYS A CA 1
ATOM 749 C C . LYS A 1 92 ? 0.884 10.570 23.563 1.00 73.56 92 LYS A C 1
ATOM 751 O O . LYS A 1 92 ? 0.898 11.786 23.386 1.00 73.56 92 LYS A O 1
ATOM 756 N N . ASN A 1 93 ? -0.087 9.790 23.095 1.00 64.12 93 ASN A N 1
ATOM 757 C CA . ASN A 1 93 ? -1.201 10.286 22.291 1.00 64.12 93 ASN A CA 1
ATOM 758 C C . ASN A 1 93 ? -2.538 10.308 23.058 1.00 64.12 93 ASN A C 1
ATOM 760 O O . ASN A 1 93 ? -3.545 10.695 22.472 1.00 64.12 93 ASN A O 1
ATOM 764 N N . LYS A 1 94 ? -2.565 9.947 24.351 1.00 65.19 94 LYS A N 1
ATOM 765 C CA . LYS A 1 94 ? -3.799 9.796 25.147 1.00 65.19 94 LYS A CA 1
ATOM 766 C C . LYS A 1 94 ? -4.619 11.085 25.270 1.00 65.19 94 LYS A C 1
ATOM 768 O O . LYS A 1 94 ? -5.843 11.030 25.291 1.00 65.19 94 LYS A O 1
ATOM 773 N N . ASP A 1 95 ? -3.933 12.227 25.319 1.00 65.88 95 ASP A N 1
ATOM 774 C CA . ASP A 1 95 ? -4.532 13.556 25.493 1.00 65.88 95 ASP A CA 1
ATOM 775 C C . ASP A 1 95 ? -4.694 14.301 24.160 1.00 65.88 95 ASP A C 1
ATOM 777 O O . ASP A 1 95 ? -5.146 15.447 24.126 1.00 65.88 95 ASP A O 1
ATOM 781 N N . ARG A 1 96 ? -4.303 13.678 23.041 1.00 64.56 96 ARG A N 1
ATOM 782 C CA . ARG A 1 96 ? -4.433 14.299 21.724 1.00 64.56 96 ARG A CA 1
ATOM 783 C C . ARG A 1 96 ? -5.883 14.285 21.279 1.00 64.56 96 ARG A C 1
ATOM 785 O O . ARG A 1 96 ? -6.614 13.312 21.467 1.00 64.56 96 ARG A O 1
ATOM 792 N N . ASP A 1 97 ? -6.288 15.368 20.626 1.00 69.25 97 ASP A N 1
ATOM 793 C CA . ASP A 1 97 ? -7.631 15.466 20.081 1.00 69.25 97 ASP A CA 1
ATOM 794 C C . ASP A 1 97 ? -7.809 14.402 18.988 1.00 69.25 97 ASP A C 1
ATOM 796 O O . ASP A 1 97 ? -7.102 14.386 17.975 1.00 69.25 97 ASP A O 1
ATOM 800 N N . VAL A 1 98 ? -8.801 13.527 19.171 1.00 63.75 98 VAL A N 1
ATOM 801 C CA . VAL A 1 98 ? -9.200 12.502 18.195 1.00 63.75 98 VAL A CA 1
ATOM 802 C C . VAL A 1 98 ? -9.382 13.109 16.800 1.00 63.75 98 VAL A C 1
ATOM 804 O O . VAL A 1 98 ? -9.106 12.457 15.792 1.00 63.75 98 VAL A O 1
ATOM 807 N N . ARG A 1 99 ? -9.795 14.380 16.709 1.00 60.09 99 ARG A N 1
ATOM 808 C CA . ARG A 1 99 ? -9.903 15.112 15.441 1.00 60.09 99 ARG A CA 1
ATOM 809 C C . ARG A 1 99 ? -8.571 15.310 14.737 1.00 60.09 99 ARG A C 1
ATOM 811 O O . ARG A 1 99 ? -8.533 15.210 13.515 1.00 60.09 99 ARG A O 1
ATOM 818 N N . GLU A 1 100 ? -7.527 15.668 15.472 1.00 63.47 100 GLU A N 1
ATOM 819 C CA . GLU A 1 100 ? -6.200 15.904 14.904 1.00 63.47 100 GLU A CA 1
ATOM 820 C C . GLU A 1 100 ? -5.619 14.589 14.405 1.00 63.47 100 GLU A C 1
ATOM 822 O O . GLU A 1 100 ? -5.219 14.505 13.246 1.00 63.47 100 GLU A O 1
ATOM 827 N N . ILE A 1 101 ? -5.735 13.533 15.214 1.00 66.06 101 ILE A N 1
ATOM 828 C CA . ILE A 1 101 ? -5.350 12.173 14.826 1.00 66.06 101 ILE A CA 1
ATOM 829 C C . ILE A 1 101 ? -6.104 11.742 13.558 1.00 66.06 101 ILE A C 1
ATOM 831 O O . ILE A 1 101 ? -5.510 11.243 12.606 1.00 66.06 101 ILE A O 1
ATOM 835 N N . THR A 1 102 ? -7.416 11.986 13.493 1.00 63.97 102 THR A N 1
ATOM 836 C CA . THR A 1 102 ? -8.231 11.615 12.323 1.00 63.97 102 THR A CA 1
ATOM 837 C C . THR A 1 102 ? -7.835 12.404 11.073 1.00 63.97 102 THR A C 1
ATOM 839 O O . THR A 1 102 ? -7.809 11.839 9.978 1.00 63.97 102 THR A O 1
ATOM 842 N N . LYS A 1 103 ? -7.504 13.696 11.203 1.00 64.62 103 LYS A N 1
ATOM 843 C CA . LYS A 1 103 ? -7.011 14.520 10.087 1.00 64.62 103 LYS A CA 1
ATOM 844 C C . LYS A 1 103 ? -5.657 14.028 9.577 1.00 64.62 103 LYS A C 1
ATOM 846 O O . LYS A 1 103 ? -5.487 13.925 8.367 1.00 64.62 103 LYS A O 1
ATOM 851 N N . GLU A 1 104 ? -4.734 13.692 10.474 1.00 67.19 104 GLU A N 1
ATOM 852 C CA . GLU A 1 104 ? -3.418 13.142 10.123 1.00 67.19 104 GLU A CA 1
ATOM 853 C C . GLU A 1 104 ? -3.545 11.804 9.393 1.00 67.19 104 GLU A C 1
ATOM 855 O O . GLU A 1 104 ? -2.949 11.620 8.332 1.00 67.19 104 GLU A O 1
ATOM 860 N N . ILE A 1 105 ? -4.391 10.904 9.904 1.00 70.75 105 ILE A N 1
ATOM 861 C CA . ILE A 1 105 ? -4.692 9.631 9.241 1.00 70.75 105 ILE A CA 1
ATOM 862 C C . ILE A 1 105 ? -5.307 9.891 7.862 1.00 70.75 105 ILE A C 1
ATOM 864 O O . ILE A 1 105 ? -4.846 9.330 6.874 1.00 70.75 105 ILE A O 1
ATOM 868 N N . SER A 1 106 ? -6.300 10.779 7.759 1.00 65.31 106 SER A N 1
ATOM 869 C CA . SER A 1 106 ? -6.936 11.120 6.475 1.00 65.31 106 SER A CA 1
ATOM 870 C C . SER A 1 106 ? -5.930 11.650 5.456 1.00 65.31 106 SER A C 1
ATOM 872 O O . SER A 1 106 ? -5.960 11.257 4.292 1.00 65.31 106 SER A O 1
ATOM 874 N N . PHE A 1 107 ? -5.027 12.529 5.894 1.00 69.25 107 PHE A N 1
ATOM 875 C CA . PHE A 1 107 ? -3.969 13.079 5.057 1.00 69.25 107 PHE A CA 1
ATOM 876 C C . PHE A 1 107 ? -3.024 11.980 4.564 1.00 69.25 107 PHE A C 1
ATOM 878 O O . PHE A 1 107 ? -2.833 11.844 3.359 1.00 69.25 107 PHE A O 1
ATOM 885 N N . ALA A 1 108 ? -2.512 11.138 5.467 1.00 70.75 108 ALA A N 1
ATOM 886 C CA . ALA A 1 108 ? -1.628 10.032 5.108 1.00 70.75 108 ALA A CA 1
ATOM 887 C C . ALA A 1 108 ? -2.288 9.061 4.113 1.00 70.75 108 ALA A C 1
ATOM 889 O O . ALA A 1 108 ? -1.666 8.638 3.137 1.00 70.75 108 ALA A O 1
ATOM 890 N N . LEU A 1 109 ? -3.570 8.748 4.318 1.00 74.88 109 LEU A N 1
ATOM 891 C CA . LEU A 1 109 ? -4.335 7.881 3.424 1.00 74.88 109 LEU A CA 1
ATOM 892 C C . LEU A 1 109 ? -4.568 8.514 2.042 1.00 74.88 109 LEU A C 1
ATOM 894 O O . LEU A 1 109 ? -4.481 7.817 1.029 1.00 74.88 109 LEU A O 1
ATOM 898 N N . ASN A 1 110 ? -4.807 9.826 1.976 1.00 72.88 110 ASN A N 1
ATOM 899 C CA . ASN A 1 110 ? -4.900 10.549 0.707 1.00 72.88 110 ASN A CA 1
ATOM 900 C C . ASN A 1 110 ? -3.559 10.571 -0.035 1.00 72.88 110 ASN A C 1
ATOM 902 O O . ASN A 1 110 ? -3.538 10.276 -1.228 1.00 72.88 110 ASN A O 1
ATOM 906 N N . CYS A 1 111 ? -2.443 10.810 0.660 1.00 73.94 111 CYS A N 1
ATOM 907 C CA . CYS A 1 111 ? -1.113 10.727 0.054 1.00 73.94 111 CYS A CA 1
ATOM 908 C C . CYS A 1 111 ? -0.850 9.338 -0.543 1.00 73.94 111 CYS A C 1
ATOM 910 O O . CYS A 1 111 ? -0.374 9.233 -1.670 1.00 73.94 111 CYS A O 1
ATOM 912 N N . LEU A 1 112 ? -1.219 8.262 0.161 1.00 75.88 112 LEU A N 1
ATOM 913 C CA . LEU A 1 112 ? -1.100 6.895 -0.363 1.00 75.88 112 LEU A CA 1
ATOM 914 C C . LEU A 1 112 ? -1.953 6.674 -1.622 1.00 75.88 112 LEU A C 1
ATOM 916 O O . LEU A 1 112 ? -1.525 5.986 -2.553 1.00 75.88 112 LEU A O 1
ATOM 920 N N . LYS A 1 113 ? -3.152 7.263 -1.674 1.00 75.81 113 LYS A N 1
ATOM 921 C CA . LYS A 1 113 ? -4.037 7.189 -2.843 1.00 75.81 113 LYS A CA 1
ATOM 922 C C . LYS A 1 113 ? -3.442 7.923 -4.044 1.00 75.81 113 LYS A C 1
ATOM 924 O O . LYS A 1 113 ? -3.426 7.371 -5.142 1.00 75.81 113 LYS A O 1
ATOM 929 N N . GLU A 1 114 ? -2.937 9.134 -3.842 1.00 79.38 114 GLU A N 1
ATOM 930 C CA . GLU A 1 114 ? -2.269 9.915 -4.888 1.00 79.38 114 GLU A CA 1
ATOM 931 C C . GLU A 1 114 ? -1.001 9.217 -5.384 1.00 79.38 114 GLU A C 1
ATOM 933 O O . GLU A 1 114 ? -0.788 9.109 -6.589 1.00 79.38 114 GLU A O 1
ATOM 938 N N . MET A 1 115 ? -0.214 8.642 -4.473 1.00 76.38 115 MET A N 1
ATOM 939 C CA . MET A 1 115 ? 0.992 7.884 -4.802 1.00 76.38 115 MET A CA 1
ATOM 940 C C . MET A 1 115 ? 0.678 6.656 -5.672 1.00 76.38 115 MET A C 1
ATOM 942 O O . MET A 1 115 ? 1.376 6.396 -6.651 1.00 76.38 115 MET A O 1
ATOM 946 N N . LYS A 1 116 ? -0.421 5.941 -5.390 1.00 79.25 116 LYS A N 1
ATOM 947 C CA . LYS A 1 116 ? -0.910 4.841 -6.243 1.00 79.25 116 LYS A CA 1
ATOM 948 C C . LYS A 1 116 ? -1.250 5.320 -7.657 1.00 79.25 116 LYS A C 1
ATOM 950 O O . LYS A 1 116 ? -0.877 4.663 -8.625 1.00 79.25 116 LYS A O 1
ATOM 955 N N . VAL A 1 117 ? -1.947 6.451 -7.789 1.00 82.19 117 VAL A N 1
ATOM 956 C CA . VAL A 1 117 ? -2.280 7.036 -9.101 1.00 82.19 117 VAL A CA 1
ATOM 957 C C . VAL A 1 117 ? -1.011 7.446 -9.847 1.00 82.19 117 VAL A C 1
ATOM 959 O O . VAL A 1 117 ? -0.848 7.097 -11.014 1.00 82.19 117 VAL A O 1
ATOM 962 N N . TYR A 1 118 ? -0.085 8.118 -9.164 1.00 85.38 118 TYR A N 1
ATOM 963 C CA . TYR A 1 118 ? 1.192 8.539 -9.729 1.00 85.38 118 TYR A CA 1
ATOM 964 C C . TYR A 1 118 ? 1.993 7.360 -10.295 1.00 85.38 118 TYR A C 1
ATOM 966 O O . TYR A 1 118 ? 2.412 7.400 -11.451 1.00 85.38 118 TYR A O 1
ATOM 974 N N . HIS A 1 119 ? 2.167 6.287 -9.518 1.00 82.00 119 HIS A N 1
ATOM 975 C CA . HIS A 1 119 ? 2.938 5.126 -9.967 1.00 82.00 119 HIS A CA 1
ATOM 976 C C . HIS A 1 119 ? 2.263 4.360 -11.110 1.00 82.00 119 HIS A C 1
ATOM 978 O O . HIS A 1 119 ? 2.961 3.903 -12.013 1.00 82.00 119 HIS A O 1
ATOM 984 N N . ASN A 1 120 ? 0.928 4.288 -11.135 1.00 81.56 120 ASN A N 1
ATOM 985 C CA . ASN A 1 120 ? 0.190 3.741 -12.277 1.00 81.56 120 ASN A CA 1
ATOM 986 C C . ASN A 1 120 ? 0.411 4.555 -13.560 1.00 81.56 120 ASN A C 1
ATOM 988 O O . ASN A 1 120 ? 0.628 3.983 -14.630 1.00 81.56 120 ASN A O 1
ATOM 992 N N . ASN A 1 121 ? 0.377 5.886 -13.458 1.00 85.12 121 ASN A N 1
ATOM 993 C CA . ASN A 1 121 ? 0.618 6.764 -14.601 1.00 85.12 121 ASN A CA 1
ATOM 994 C C . ASN A 1 121 ? 2.055 6.613 -15.108 1.00 85.12 121 ASN A C 1
ATOM 996 O O . ASN A 1 121 ? 2.258 6.417 -16.300 1.00 85.12 121 ASN A O 1
ATOM 1000 N N . LYS A 1 122 ? 3.042 6.599 -14.203 1.00 85.94 122 LYS A N 1
ATOM 1001 C CA . LYS A 1 122 ? 4.451 6.387 -14.561 1.00 85.94 122 LYS A CA 1
ATOM 1002 C C . LYS A 1 122 ? 4.703 5.030 -15.209 1.00 85.94 122 LYS A C 1
ATOM 1004 O O . LYS A 1 122 ? 5.437 4.954 -16.185 1.00 85.94 122 LYS A O 1
ATOM 1009 N N . LEU A 1 123 ? 4.054 3.972 -14.726 1.00 86.88 123 LEU A N 1
ATOM 1010 C CA . LEU A 1 123 ? 4.122 2.659 -15.367 1.00 86.88 123 LEU A CA 1
ATOM 1011 C C . LEU A 1 123 ? 3.579 2.702 -16.805 1.00 86.88 123 LEU A C 1
ATOM 1013 O O . LEU A 1 123 ? 4.198 2.143 -17.707 1.00 86.88 123 LEU A O 1
ATOM 1017 N N . SER A 1 124 ? 2.463 3.405 -17.013 1.00 87.62 124 SER A N 1
ATOM 1018 C CA . SER A 1 124 ? 1.853 3.582 -18.338 1.00 87.62 124 SER A CA 1
ATOM 1019 C C . SER A 1 124 ? 2.745 4.404 -19.278 1.00 87.62 124 SER A C 1
ATOM 1021 O O . SER A 1 124 ? 2.880 4.064 -20.451 1.00 87.62 124 SER A O 1
ATOM 1023 N N . GLU A 1 125 ? 3.390 5.457 -18.765 1.00 87.88 125 GLU A N 1
ATOM 1024 C CA . GLU A 1 125 ? 4.396 6.237 -19.499 1.00 87.88 125 GLU A CA 1
ATOM 1025 C C . GLU A 1 125 ? 5.583 5.355 -19.915 1.00 87.88 125 GLU A C 1
ATOM 1027 O O . GLU A 1 125 ? 5.980 5.388 -21.079 1.00 87.88 125 GLU A O 1
ATOM 1032 N N . CYS A 1 126 ? 6.096 4.507 -19.014 1.00 89.12 126 CYS A N 1
ATOM 1033 C CA . CYS A 1 126 ? 7.170 3.570 -19.344 1.00 89.12 126 CYS A CA 1
ATOM 1034 C C . CYS A 1 126 ? 6.757 2.566 -20.429 1.00 89.12 126 CYS A C 1
ATOM 1036 O O . CYS A 1 126 ? 7.566 2.270 -21.304 1.00 89.12 126 CYS A O 1
ATOM 1038 N N . ASP A 1 127 ? 5.526 2.039 -20.390 1.00 89.44 127 ASP A N 1
ATOM 1039 C CA . ASP A 1 127 ? 5.018 1.115 -21.414 1.00 89.44 127 ASP A CA 1
ATOM 1040 C C . ASP A 1 127 ? 4.944 1.791 -22.799 1.00 89.44 127 ASP A C 1
ATOM 1042 O O . ASP A 1 127 ? 5.320 1.178 -23.804 1.00 89.44 127 ASP A O 1
ATOM 1046 N N . LEU A 1 128 ? 4.521 3.060 -22.854 1.00 95.12 128 LEU A N 1
ATOM 1047 C CA . LEU A 1 128 ? 4.502 3.851 -24.088 1.00 95.12 128 LEU A CA 1
ATOM 1048 C C . LEU A 1 128 ? 5.919 4.123 -24.607 1.00 95.12 128 LEU A C 1
ATOM 1050 O O . LEU A 1 128 ? 6.210 3.860 -25.773 1.00 95.12 128 LEU A O 1
ATOM 1054 N N . GLU A 1 129 ? 6.803 4.620 -23.745 1.00 91.62 129 GLU A N 1
ATOM 1055 C CA . GLU A 1 129 ? 8.191 4.925 -24.097 1.00 91.62 129 GLU A CA 1
ATOM 1056 C C . GLU A 1 129 ? 8.930 3.671 -24.578 1.00 91.62 129 GLU A C 1
ATOM 1058 O O . GLU A 1 129 ? 9.626 3.712 -25.589 1.00 91.62 129 GLU A O 1
ATOM 1063 N N . ARG A 1 130 ? 8.700 2.520 -23.936 1.00 92.75 130 ARG A N 1
ATOM 1064 C CA . ARG A 1 130 ? 9.232 1.234 -24.393 1.00 92.75 130 ARG A CA 1
ATOM 1065 C C . ARG A 1 130 ? 8.782 0.907 -25.812 1.00 92.75 130 ARG A C 1
ATOM 1067 O O . ARG A 1 130 ? 9.594 0.451 -26.609 1.00 92.75 130 ARG A O 1
ATOM 1074 N N . SER A 1 131 ? 7.505 1.123 -26.130 1.00 93.94 131 SER A N 1
ATOM 1075 C CA . SER A 1 131 ? 6.978 0.887 -27.477 1.00 93.94 131 SER A CA 1
ATOM 1076 C C . SER A 1 131 ? 7.642 1.794 -28.513 1.00 93.94 131 SER A C 1
ATOM 1078 O O . SER A 1 131 ? 7.946 1.330 -29.608 1.00 93.94 131 SER A O 1
ATOM 1080 N N . ILE A 1 132 ? 7.883 3.063 -28.168 1.00 94.00 132 ILE A N 1
ATOM 1081 C CA . ILE A 1 132 ? 8.571 4.025 -29.038 1.00 94.00 132 ILE A CA 1
ATOM 1082 C C . ILE A 1 132 ? 10.021 3.587 -29.264 1.00 94.00 132 ILE A C 1
ATOM 1084 O O . ILE A 1 132 ? 10.437 3.452 -30.407 1.00 94.00 132 ILE A O 1
ATOM 1088 N N . LEU A 1 133 ? 10.766 3.286 -28.198 1.00 93.19 133 LEU A N 1
ATOM 1089 C CA . LEU A 1 133 ? 12.170 2.874 -28.291 1.00 93.19 133 LEU A CA 1
ATOM 1090 C C . LEU A 1 133 ? 12.350 1.558 -29.063 1.00 93.19 133 LEU A C 1
ATOM 1092 O O . LEU A 1 133 ? 13.309 1.407 -29.819 1.00 93.19 133 LEU A O 1
ATOM 1096 N N . LEU A 1 134 ? 11.429 0.601 -28.903 1.00 92.62 134 LEU A N 1
ATOM 1097 C CA . LEU A 1 134 ? 11.435 -0.631 -29.697 1.00 92.62 134 LEU A CA 1
ATOM 1098 C C . LEU A 1 134 ? 11.202 -0.328 -31.178 1.00 92.62 134 LEU A C 1
ATOM 1100 O O . LEU A 1 134 ? 11.930 -0.844 -32.019 1.00 92.62 134 LEU A O 1
ATOM 1104 N N . HIS A 1 135 ? 10.256 0.556 -31.489 1.00 92.56 135 HIS A N 1
ATOM 1105 C CA . HIS A 1 135 ? 10.014 0.979 -32.863 1.00 92.56 135 HIS A CA 1
ATOM 1106 C C . HIS A 1 135 ? 11.215 1.727 -33.469 1.00 92.56 135 HIS A C 1
ATOM 1108 O O . HIS A 1 135 ? 11.597 1.470 -34.607 1.00 92.56 135 HIS A O 1
ATOM 1114 N N . GLU A 1 136 ? 11.874 2.602 -32.706 1.00 89.44 136 GLU A N 1
ATOM 1115 C CA . GLU A 1 136 ? 13.118 3.259 -33.131 1.00 89.44 136 GLU A CA 1
ATOM 1116 C C . GLU A 1 136 ? 14.239 2.246 -33.403 1.00 89.44 136 GLU A C 1
ATOM 1118 O O . GLU A 1 136 ? 14.975 2.396 -34.376 1.00 89.44 136 GLU A O 1
ATOM 1123 N N . THR A 1 137 ? 14.324 1.180 -32.601 1.00 88.12 137 THR A N 1
ATOM 1124 C CA . THR A 1 137 ? 15.263 0.066 -32.824 1.00 88.12 137 THR A CA 1
ATOM 1125 C C . THR A 1 137 ? 14.930 -0.719 -34.098 1.00 88.12 137 THR A C 1
ATOM 1127 O O . THR A 1 137 ? 15.814 -1.168 -34.819 1.00 88.12 137 THR A O 1
ATOM 1130 N N . GLU A 1 138 ? 13.649 -0.894 -34.422 1.00 88.00 138 GLU A N 1
ATOM 1131 C CA . GLU A 1 138 ? 13.245 -1.531 -35.680 1.00 88.00 138 GLU A CA 1
ATOM 1132 C C . GLU A 1 138 ? 13.614 -0.661 -36.890 1.00 88.00 138 GLU A C 1
ATOM 1134 O O . GLU A 1 138 ? 14.097 -1.177 -37.901 1.00 88.00 138 GLU A O 1
ATOM 1139 N N . LEU A 1 139 ? 13.419 0.657 -36.777 1.00 86.94 139 LEU A N 1
ATOM 1140 C CA . LEU A 1 139 ? 13.748 1.628 -37.819 1.00 86.94 139 LEU A CA 1
ATOM 1141 C C . LEU A 1 139 ? 15.258 1.823 -37.998 1.00 86.94 139 LEU A C 1
ATOM 1143 O O . LEU A 1 139 ? 15.690 2.089 -39.122 1.00 86.94 139 LEU A O 1
ATOM 1147 N N . SER A 1 140 ? 16.064 1.663 -36.942 1.00 83.81 140 SER A N 1
ATOM 1148 C CA . SER A 1 140 ? 17.525 1.800 -37.020 1.00 83.81 140 SER A CA 1
ATOM 1149 C C . SER A 1 140 ? 18.148 0.817 -38.009 1.00 83.81 140 SER A C 1
ATOM 1151 O O . SER A 1 140 ? 19.097 1.178 -38.696 1.00 83.81 140 SER A O 1
ATOM 1153 N N . ASN A 1 141 ? 17.558 -0.372 -38.169 1.00 79.25 141 ASN A N 1
ATOM 1154 C CA . ASN A 1 141 ? 18.002 -1.379 -39.141 1.00 79.25 141 ASN A CA 1
ATOM 1155 C C . ASN A 1 141 ? 17.940 -0.900 -40.599 1.00 79.25 141 ASN A C 1
ATOM 1157 O O . ASN A 1 141 ? 18.629 -1.445 -41.456 1.00 79.25 141 ASN A O 1
ATOM 1161 N N . ASN A 1 142 ? 17.096 0.093 -40.889 1.00 83.81 142 ASN A N 1
ATOM 1162 C CA . ASN A 1 142 ? 16.912 0.653 -42.228 1.00 83.81 142 ASN A CA 1
ATOM 1163 C C . ASN A 1 142 ? 17.534 2.050 -42.370 1.00 83.81 142 ASN A C 1
ATOM 1165 O O . ASN A 1 142 ? 17.358 2.705 -43.399 1.00 83.81 142 ASN A O 1
ATOM 1169 N N . LYS A 1 143 ? 18.217 2.539 -41.331 1.00 86.38 143 LYS A N 1
ATOM 1170 C CA . LYS A 1 143 ? 18.819 3.868 -41.308 1.00 86.38 143 LYS A CA 1
ATOM 1171 C C . LYS A 1 143 ? 20.198 3.809 -41.967 1.00 86.38 143 LYS A C 1
ATOM 1173 O O . LYS A 1 143 ? 20.967 2.883 -41.733 1.00 86.38 143 LYS A O 1
ATOM 1178 N N . VAL A 1 144 ? 20.501 4.794 -42.809 1.00 87.06 144 VAL A N 1
ATOM 1179 C CA . VAL A 1 144 ? 21.836 4.951 -43.403 1.00 87.06 144 VAL A CA 1
ATOM 1180 C C . VAL A 1 144 ? 22.656 5.831 -42.467 1.00 87.06 144 VAL A C 1
ATOM 1182 O O . VAL A 1 144 ? 22.218 6.933 -42.138 1.00 87.06 144 VAL A O 1
ATOM 1185 N N . PHE A 1 145 ? 23.807 5.327 -42.031 1.00 89.19 145 PHE A N 1
ATOM 1186 C CA . PHE A 1 145 ? 24.765 6.039 -41.183 1.00 89.19 145 PHE A CA 1
ATOM 1187 C C . PHE A 1 145 ? 25.975 6.464 -42.016 1.00 89.19 145 PHE A C 1
ATOM 1189 O O . PHE A 1 145 ? 26.356 5.754 -42.952 1.00 89.19 145 PHE A O 1
ATOM 1196 N N . ASP A 1 146 ? 26.603 7.587 -41.665 1.00 89.06 146 ASP A N 1
ATOM 1197 C CA . ASP A 1 146 ? 27.776 8.092 -42.386 1.00 89.06 146 ASP A CA 1
ATOM 1198 C C . ASP A 1 146 ? 29.031 7.257 -42.067 1.00 89.06 146 ASP A C 1
ATOM 1200 O O . ASP A 1 146 ? 29.999 7.240 -42.834 1.00 89.06 146 ASP A O 1
ATOM 1204 N N . SER A 1 147 ? 29.026 6.531 -40.941 1.00 92.88 147 SER A N 1
ATOM 1205 C CA . SER A 1 147 ? 30.095 5.608 -40.551 1.00 92.88 147 SER A CA 1
ATOM 1206 C C . SER A 1 147 ? 29.613 4.481 -39.630 1.00 92.88 147 SER A C 1
ATOM 1208 O O . SER A 1 147 ? 28.607 4.612 -38.937 1.00 92.88 147 SER A O 1
ATOM 1210 N N . GLN A 1 148 ? 30.391 3.394 -39.553 1.00 89.44 148 GLN A N 1
ATOM 1211 C CA . GLN A 1 148 ? 30.139 2.306 -38.596 1.00 89.44 148 GLN A CA 1
ATOM 1212 C C . GLN A 1 148 ? 30.187 2.794 -37.141 1.00 89.44 148 GLN A C 1
ATOM 1214 O O . GLN A 1 148 ? 29.408 2.346 -36.310 1.00 89.44 148 GLN A O 1
ATOM 1219 N N . GLN A 1 149 ? 31.080 3.738 -36.831 1.00 92.62 149 GLN A N 1
ATOM 1220 C CA . GLN A 1 149 ? 31.207 4.274 -35.477 1.00 92.62 149 GLN A CA 1
ATOM 1221 C C . GLN A 1 149 ? 29.946 5.041 -35.049 1.00 92.62 149 GLN A C 1
ATOM 1223 O O . GLN A 1 149 ? 29.509 4.913 -33.909 1.00 92.62 149 GLN A O 1
ATOM 1228 N N . GLU A 1 150 ? 29.343 5.803 -35.964 1.00 90.94 150 GLU A N 1
ATOM 1229 C CA . GLU A 1 150 ? 28.082 6.508 -35.712 1.00 90.94 150 GLU A CA 1
ATOM 1230 C C . GLU A 1 150 ? 26.927 5.527 -35.462 1.00 90.94 150 GLU A C 1
ATOM 1232 O O . GLU A 1 150 ? 26.133 5.721 -34.540 1.00 90.94 150 GLU A O 1
ATOM 1237 N N . GLN A 1 151 ? 26.864 4.444 -36.243 1.00 88.81 151 GLN A N 1
ATOM 1238 C CA . GLN A 1 151 ? 25.889 3.376 -36.035 1.00 88.81 151 GLN A CA 1
ATOM 1239 C C . GLN A 1 151 ? 26.051 2.729 -34.652 1.00 88.81 151 GLN A C 1
ATOM 1241 O O . GLN A 1 151 ? 25.074 2.623 -33.907 1.00 88.81 151 GLN A O 1
ATOM 1246 N N . ASP A 1 152 ? 27.277 2.354 -34.279 1.00 89.69 152 ASP A N 1
ATOM 1247 C CA . ASP A 1 152 ? 27.571 1.712 -32.994 1.00 89.69 152 ASP A CA 1
ATOM 1248 C C . ASP A 1 152 ? 27.213 2.623 -31.801 1.00 89.69 152 ASP A C 1
ATOM 1250 O O . ASP A 1 152 ? 26.685 2.158 -30.785 1.00 89.69 152 ASP A O 1
ATOM 1254 N N . GLU A 1 153 ? 27.480 3.932 -31.901 1.00 93.00 153 GLU A N 1
ATOM 1255 C CA . GLU A 1 153 ? 27.113 4.914 -30.871 1.00 93.00 153 GLU A CA 1
ATOM 1256 C C . GLU A 1 153 ? 25.592 5.056 -30.734 1.00 93.00 153 GLU A C 1
ATOM 1258 O O . GLU A 1 153 ? 25.073 5.038 -29.611 1.00 93.00 153 GLU A O 1
ATOM 1263 N N . TYR A 1 154 ? 24.874 5.119 -31.857 1.00 90.94 154 TYR A N 1
ATOM 1264 C CA . TYR A 1 154 ? 23.415 5.216 -31.883 1.00 90.94 154 TYR A CA 1
ATOM 1265 C C . TYR A 1 154 ? 22.735 3.965 -31.305 1.00 90.94 154 TYR A C 1
ATOM 1267 O O . TYR A 1 154 ? 21.844 4.069 -30.456 1.00 90.94 154 TYR A O 1
ATOM 1275 N N . GLU A 1 155 ? 23.182 2.769 -31.697 1.00 89.31 155 GLU A N 1
ATOM 1276 C CA . GLU A 1 155 ? 22.667 1.499 -31.170 1.00 89.31 155 GLU A CA 1
ATOM 1277 C C . GLU A 1 155 ? 22.936 1.359 -29.665 1.00 89.31 155 GLU A C 1
ATOM 1279 O O . GLU A 1 155 ? 22.063 0.939 -28.896 1.00 89.31 155 GLU A O 1
ATOM 1284 N N . LYS A 1 156 ? 24.123 1.775 -29.209 1.00 91.44 156 LYS A N 1
ATOM 1285 C CA . LYS A 1 156 ? 24.475 1.789 -27.785 1.00 91.44 156 LYS A CA 1
ATOM 1286 C C . LYS A 1 156 ? 23.598 2.757 -26.989 1.00 91.44 156 LYS A C 1
ATOM 1288 O O . LYS A 1 156 ? 23.224 2.443 -25.856 1.00 91.44 156 LYS A O 1
ATOM 1293 N N . GLU A 1 157 ? 23.262 3.917 -27.548 1.00 93.38 157 GLU A N 1
ATOM 1294 C CA . GLU A 1 157 ? 22.349 4.875 -26.920 1.00 93.38 157 GLU A CA 1
ATOM 1295 C C . GLU A 1 157 ? 20.935 4.292 -26.769 1.00 93.38 157 GLU A C 1
ATOM 1297 O O . GLU A 1 157 ? 20.384 4.306 -25.664 1.00 93.38 157 GLU A O 1
ATOM 1302 N N . LEU A 1 158 ? 20.380 3.716 -27.842 1.00 92.25 158 LEU A N 1
ATOM 1303 C CA . LEU A 1 158 ? 19.078 3.036 -27.836 1.00 92.25 158 LEU A CA 1
ATOM 1304 C C . LEU A 1 158 ? 19.032 1.902 -26.810 1.00 92.25 158 LEU A C 1
ATOM 1306 O O . LEU A 1 158 ? 18.098 1.820 -26.008 1.00 92.25 158 LEU A O 1
ATOM 1310 N N . PHE A 1 159 ? 20.072 1.068 -26.773 1.00 91.38 159 PHE A N 1
ATOM 1311 C CA . PHE A 1 159 ? 20.184 -0.011 -25.797 1.00 91.38 159 PHE A CA 1
ATOM 1312 C C . PHE A 1 159 ? 20.188 0.514 -24.356 1.00 91.38 159 PHE A C 1
ATOM 1314 O O . PHE A 1 159 ? 19.485 -0.020 -23.493 1.00 91.38 159 PHE A O 1
ATOM 1321 N N . ASN A 1 160 ? 20.950 1.576 -24.079 1.00 92.38 160 ASN A N 1
ATOM 1322 C CA . ASN A 1 160 ? 21.001 2.175 -22.747 1.00 92.38 160 ASN A CA 1
ATOM 1323 C C . ASN A 1 160 ? 19.645 2.766 -22.336 1.00 92.38 160 ASN A C 1
ATOM 1325 O O . ASN A 1 160 ? 19.219 2.551 -21.199 1.00 92.38 160 ASN A O 1
ATOM 1329 N N . LYS A 1 161 ? 18.944 3.443 -23.256 1.00 92.94 161 LYS A N 1
ATOM 1330 C CA . LYS A 1 161 ? 17.591 3.974 -23.028 1.00 92.94 161 LYS A CA 1
ATOM 1331 C C . LYS A 1 161 ? 16.588 2.859 -22.731 1.00 92.94 161 LYS A C 1
ATOM 1333 O O . LYS A 1 161 ? 15.890 2.926 -21.722 1.00 92.94 161 LYS A O 1
ATOM 1338 N N . LEU A 1 162 ? 16.575 1.790 -23.532 1.00 91.69 162 LEU A N 1
ATOM 1339 C CA . LEU A 1 162 ? 15.723 0.614 -23.304 1.00 91.69 162 LEU A CA 1
ATOM 1340 C C . LEU A 1 162 ? 16.006 -0.053 -21.955 1.00 91.69 162 LEU A C 1
ATOM 1342 O O . LEU A 1 162 ? 15.082 -0.429 -21.233 1.00 91.69 162 LEU A O 1
ATOM 1346 N N . LYS A 1 163 ? 17.285 -0.189 -21.594 1.00 92.06 163 LYS A N 1
ATOM 1347 C CA . LYS A 1 163 ? 17.691 -0.778 -20.317 1.00 92.06 163 LYS A CA 1
ATOM 1348 C C . LYS A 1 163 ? 17.234 0.072 -19.132 1.00 92.06 163 LYS A C 1
ATOM 1350 O O . LYS A 1 163 ? 16.747 -0.490 -18.153 1.00 92.06 163 LYS A O 1
ATOM 1355 N N . GLN A 1 164 ? 17.385 1.392 -19.215 1.00 88.88 164 GLN A N 1
ATOM 1356 C CA . GLN A 1 164 ? 16.946 2.302 -18.160 1.00 88.88 164 GLN A CA 1
ATOM 1357 C C . GLN A 1 164 ? 15.418 2.294 -18.019 1.00 88.88 164 GLN A C 1
ATOM 1359 O O . GLN A 1 164 ? 14.917 2.086 -16.916 1.00 88.88 164 GLN A O 1
ATOM 1364 N N . ASN A 1 165 ? 14.687 2.381 -19.135 1.00 93.31 165 ASN A N 1
ATOM 1365 C CA . ASN A 1 165 ? 13.229 2.280 -19.145 1.00 93.31 165 ASN A CA 1
ATOM 1366 C C . ASN A 1 165 ? 12.739 0.970 -18.492 1.00 93.31 165 ASN A C 1
ATOM 1368 O O . ASN A 1 165 ? 11.820 0.995 -17.678 1.00 93.31 165 ASN A O 1
ATOM 1372 N N . GLU A 1 166 ? 13.384 -0.171 -18.759 1.00 88.50 166 GLU A N 1
ATOM 1373 C CA . GLU A 1 166 ? 13.023 -1.452 -18.132 1.00 88.50 166 GLU A CA 1
ATOM 1374 C C . GLU A 1 166 ? 13.300 -1.478 -16.615 1.00 88.50 166 GLU A C 1
ATOM 1376 O O . GLU A 1 166 ? 12.528 -2.080 -15.860 1.00 88.50 166 GLU A O 1
ATOM 1381 N N . ILE A 1 167 ? 14.370 -0.827 -16.144 1.00 87.06 167 ILE A N 1
ATOM 1382 C CA . ILE A 1 167 ? 14.654 -0.675 -14.706 1.00 87.06 167 ILE A CA 1
ATOM 1383 C C . ILE A 1 167 ? 13.540 0.137 -14.037 1.00 87.06 167 ILE A C 1
ATOM 1385 O O . ILE A 1 167 ? 12.953 -0.323 -13.051 1.00 87.06 167 ILE A O 1
ATOM 1389 N N . ASP A 1 168 ? 13.206 1.295 -14.604 1.00 80.50 168 ASP A N 1
ATOM 1390 C CA . ASP A 1 168 ? 12.188 2.199 -14.062 1.00 80.50 168 ASP A CA 1
ATOM 1391 C C . ASP A 1 168 ? 10.802 1.544 -14.081 1.00 80.50 168 ASP A C 1
ATOM 1393 O O . ASP A 1 168 ? 10.070 1.543 -13.087 1.00 80.50 168 ASP A O 1
ATOM 1397 N N . ARG A 1 169 ? 10.477 0.853 -15.174 1.00 91.75 169 ARG A N 1
ATOM 1398 C CA . ARG A 1 169 ? 9.246 0.079 -15.318 1.00 91.75 169 ARG A CA 1
ATOM 1399 C C . ARG A 1 169 ? 9.105 -0.999 -14.246 1.00 91.75 169 ARG A C 1
ATOM 1401 O O . ARG A 1 169 ? 8.023 -1.161 -13.676 1.00 91.75 169 ARG A O 1
ATOM 1408 N N . ARG A 1 170 ? 10.169 -1.756 -13.952 1.00 85.69 170 ARG A N 1
ATOM 1409 C CA . ARG A 1 170 ? 10.148 -2.784 -12.893 1.00 85.69 170 ARG A CA 1
ATOM 1410 C C . ARG A 1 170 ? 9.905 -2.173 -11.527 1.00 85.69 170 ARG A C 1
ATOM 1412 O O . ARG A 1 170 ? 9.101 -2.719 -10.771 1.00 85.69 170 ARG A O 1
ATOM 1419 N N . PHE A 1 171 ? 10.559 -1.052 -11.240 1.00 87.75 171 PHE A N 1
ATOM 1420 C CA . PHE A 1 171 ? 10.336 -0.304 -10.012 1.00 87.75 171 PHE A CA 1
ATOM 1421 C C . PHE A 1 171 ? 8.859 0.094 -9.883 1.00 87.75 171 PHE A C 1
ATOM 1423 O O . PHE A 1 171 ? 8.197 -0.318 -8.930 1.00 87.75 171 PHE A O 1
ATOM 1430 N N . TYR A 1 172 ? 8.293 0.776 -10.884 1.00 84.75 172 TYR A N 1
ATOM 1431 C CA . TYR A 1 172 ? 6.897 1.219 -10.835 1.00 84.75 172 TYR A CA 1
ATOM 1432 C C . TYR A 1 172 ? 5.892 0.069 -10.784 1.00 84.75 172 TYR A C 1
ATOM 1434 O O . TYR A 1 172 ? 4.892 0.160 -10.067 1.00 84.75 172 TYR A O 1
ATOM 1442 N N . LYS A 1 173 ? 6.159 -1.039 -11.481 1.00 88.44 173 LYS A N 1
ATOM 1443 C CA . LYS A 1 173 ? 5.320 -2.241 -11.429 1.00 88.44 173 LYS A CA 1
ATOM 1444 C C . LYS A 1 173 ? 5.312 -2.867 -10.033 1.00 88.44 173 LYS A C 1
ATOM 1446 O O . LYS A 1 173 ? 4.241 -3.210 -9.531 1.00 88.44 173 LYS A O 1
ATOM 1451 N N . GLN A 1 174 ? 6.482 -2.998 -9.408 1.00 82.56 174 GLN A N 1
ATOM 1452 C CA . GLN A 1 174 ? 6.603 -3.548 -8.059 1.00 82.56 174 GLN A CA 1
ATOM 1453 C C . GLN A 1 174 ? 5.888 -2.653 -7.044 1.00 82.56 174 GLN A C 1
ATOM 1455 O O . GLN A 1 174 ? 5.012 -3.125 -6.323 1.00 82.56 174 GLN A O 1
ATOM 1460 N N . THR A 1 175 ? 6.170 -1.348 -7.058 1.00 77.62 175 THR A N 1
ATOM 1461 C CA . THR A 1 175 ? 5.539 -0.388 -6.143 1.00 77.62 175 THR A CA 1
ATOM 1462 C C . THR A 1 175 ? 4.021 -0.334 -6.318 1.00 77.62 175 THR A C 1
ATOM 1464 O O . THR A 1 175 ? 3.289 -0.294 -5.332 1.00 77.62 175 THR A O 1
ATOM 1467 N N . THR A 1 176 ? 3.521 -0.399 -7.554 1.00 85.00 176 THR A N 1
ATOM 1468 C CA . THR A 1 176 ? 2.078 -0.470 -7.832 1.00 85.00 176 THR A CA 1
ATOM 1469 C C . THR A 1 176 ? 1.450 -1.725 -7.228 1.00 85.00 176 THR A C 1
ATOM 1471 O O . THR A 1 176 ? 0.405 -1.639 -6.582 1.00 85.00 176 THR A O 1
ATOM 1474 N N . SER A 1 177 ? 2.094 -2.883 -7.399 1.00 81.81 177 SER A N 1
ATOM 1475 C CA . SER A 1 177 ? 1.637 -4.153 -6.824 1.00 81.81 177 SER A CA 1
ATOM 1476 C C . SER A 1 177 ? 1.618 -4.110 -5.294 1.00 81.81 177 SER A C 1
ATOM 1478 O O . SER A 1 177 ? 0.645 -4.544 -4.672 1.00 81.81 177 SER A O 1
ATOM 1480 N N . ASP A 1 178 ? 2.657 -3.545 -4.680 1.00 79.56 178 ASP A N 1
ATOM 1481 C CA . ASP A 1 178 ? 2.756 -3.408 -3.226 1.00 79.56 178 ASP A CA 1
ATOM 1482 C C . ASP A 1 178 ? 1.666 -2.480 -2.681 1.00 79.56 178 ASP A C 1
ATOM 1484 O O . ASP A 1 178 ? 0.956 -2.848 -1.742 1.00 79.56 178 ASP A O 1
ATOM 1488 N N . LEU A 1 179 ? 1.442 -1.330 -3.325 1.00 80.00 179 LEU A N 1
ATOM 1489 C CA . LEU A 1 179 ? 0.352 -0.417 -2.977 1.00 80.00 179 LEU A CA 1
ATOM 1490 C C . LEU A 1 179 ? -1.016 -1.086 -3.158 1.00 80.00 179 LEU A C 1
ATOM 1492 O O . LEU A 1 179 ? -1.868 -0.995 -2.278 1.00 80.00 179 LEU A O 1
ATOM 1496 N N . GLN A 1 180 ? -1.246 -1.812 -4.252 1.00 80.94 180 GLN A N 1
ATOM 1497 C CA . GLN A 1 180 ? -2.509 -2.518 -4.479 1.00 80.94 180 GLN A CA 1
ATOM 1498 C C . GLN A 1 180 ? -2.767 -3.597 -3.414 1.00 80.94 180 GLN A C 1
ATOM 1500 O O . GLN A 1 180 ? -3.885 -3.709 -2.907 1.00 80.94 180 GLN A O 1
ATOM 1505 N N . SER A 1 181 ? -1.725 -4.331 -3.018 1.00 77.50 181 SER A N 1
ATOM 1506 C CA . SER A 1 181 ? -1.760 -5.302 -1.920 1.00 77.50 181 SER A CA 1
ATOM 1507 C C . SER A 1 181 ? -2.057 -4.636 -0.574 1.00 77.50 181 SER A C 1
ATOM 1509 O O . SER A 1 181 ? -2.910 -5.124 0.168 1.00 77.50 181 SER A O 1
ATOM 1511 N N . MET A 1 182 ? -1.426 -3.496 -0.268 1.00 71.62 182 MET A N 1
ATOM 1512 C CA . MET A 1 182 ? -1.697 -2.727 0.954 1.00 71.62 182 MET A CA 1
ATOM 1513 C C . MET A 1 182 ? -3.146 -2.239 1.006 1.00 71.62 182 MET A C 1
ATOM 1515 O O . MET A 1 182 ? -3.826 -2.467 2.005 1.00 71.62 182 MET A O 1
ATOM 1519 N N . PHE A 1 183 ? -3.649 -1.639 -0.078 1.00 71.69 183 PHE A N 1
ATOM 1520 C CA . PHE A 1 183 ? -5.036 -1.172 -0.162 1.00 71.69 183 PHE A CA 1
ATOM 1521 C C . PHE A 1 183 ? -6.044 -2.316 0.016 1.00 71.69 183 PHE A C 1
ATOM 1523 O O . PHE A 1 183 ? -7.036 -2.140 0.723 1.00 71.69 183 PHE A O 1
ATOM 1530 N N . GLY A 1 184 ? -5.766 -3.492 -0.561 1.00 67.50 184 GLY A N 1
ATOM 1531 C CA . GLY A 1 184 ? -6.612 -4.678 -0.424 1.00 67.50 184 GLY A CA 1
ATOM 1532 C C . GLY A 1 184 ? -6.565 -5.317 0.970 1.00 67.50 184 GLY A C 1
ATOM 1533 O O . GLY A 1 184 ? -7.611 -5.568 1.565 1.00 67.50 184 GLY A O 1
ATOM 1534 N N . LYS A 1 185 ? -5.368 -5.568 1.518 1.00 67.00 185 LYS A N 1
ATOM 1535 C CA . LYS A 1 185 ? -5.188 -6.264 2.809 1.00 67.00 185 LYS A CA 1
ATOM 1536 C C . LYS A 1 185 ? -5.617 -5.423 4.004 1.00 67.00 185 LYS A C 1
ATOM 1538 O O . LYS A 1 185 ? -6.257 -5.941 4.912 1.00 67.00 185 LYS A O 1
ATOM 1543 N N . LEU A 1 186 ? -5.265 -4.139 4.005 1.00 60.38 186 LEU A N 1
ATOM 1544 C CA . LEU A 1 186 ? -5.588 -3.224 5.102 1.00 60.38 186 LEU A CA 1
ATOM 1545 C C . LEU A 1 186 ? -6.970 -2.585 4.937 1.00 60.38 186 LEU A C 1
ATOM 1547 O O . LEU A 1 186 ? -7.358 -1.776 5.775 1.00 60.38 186 LEU A O 1
ATOM 1551 N N . LYS A 1 187 ? -7.703 -2.931 3.864 1.00 66.75 187 LYS A N 1
ATOM 1552 C CA . LYS A 1 187 ? -9.004 -2.344 3.522 1.00 66.75 187 LYS A CA 1
ATOM 1553 C C . LYS A 1 187 ? -8.975 -0.818 3.638 1.00 66.75 187 LYS A C 1
ATOM 1555 O O . LYS A 1 187 ? -9.866 -0.200 4.213 1.00 66.75 187 LYS A O 1
ATOM 1560 N N . ILE A 1 188 ? -7.910 -0.207 3.117 1.00 63.44 188 ILE A N 1
ATOM 1561 C CA . ILE A 1 188 ? -7.657 1.232 3.274 1.00 63.44 188 ILE A CA 1
ATOM 1562 C C . ILE A 1 188 ? -8.826 2.043 2.716 1.00 63.44 188 ILE A C 1
ATOM 1564 O O . ILE A 1 188 ? -9.223 3.034 3.314 1.00 63.44 188 ILE A O 1
ATOM 1568 N N . GLU A 1 189 ? -9.426 1.591 1.615 1.00 61.62 189 GLU A N 1
ATOM 1569 C CA . GLU A 1 189 ? -10.637 2.200 1.061 1.00 61.62 189 GLU A CA 1
ATOM 1570 C C . GLU A 1 189 ? -11.814 2.161 2.043 1.00 61.62 189 GLU A C 1
ATOM 1572 O O . GLU A 1 189 ? -12.504 3.167 2.182 1.00 61.62 189 GLU A O 1
ATOM 1577 N N . ASP A 1 190 ? -12.006 1.075 2.795 1.00 62.34 190 ASP A N 1
ATOM 1578 C CA . ASP A 1 190 ? -13.045 0.999 3.829 1.00 62.34 190 ASP A CA 1
ATOM 1579 C C . ASP A 1 190 ? -12.743 1.942 5.000 1.00 62.34 190 ASP A C 1
ATOM 1581 O O . ASP A 1 190 ? -13.662 2.554 5.545 1.00 62.34 190 ASP A O 1
ATOM 1585 N N . ILE A 1 191 ? -11.468 2.108 5.368 1.00 64.50 191 ILE A N 1
ATOM 1586 C CA . ILE A 1 191 ? -11.038 3.054 6.409 1.00 64.50 191 ILE A CA 1
ATOM 1587 C C . ILE A 1 191 ? -11.274 4.496 5.945 1.00 64.50 191 ILE A C 1
ATOM 1589 O O . ILE A 1 191 ? -11.895 5.269 6.670 1.00 64.50 191 ILE A O 1
ATOM 1593 N N . ILE A 1 192 ? -10.861 4.846 4.723 1.00 62.53 192 ILE A N 1
ATOM 1594 C CA . ILE A 1 192 ? -11.116 6.159 4.110 1.00 62.53 192 ILE A CA 1
ATOM 1595 C C . ILE A 1 192 ? -12.621 6.426 4.050 1.00 62.53 192 ILE A C 1
ATOM 1597 O O . ILE A 1 192 ? -13.074 7.491 4.461 1.00 62.53 192 ILE A O 1
ATOM 1601 N N . ASN A 1 193 ? -13.412 5.460 3.581 1.00 64.69 193 ASN A N 1
ATOM 1602 C CA . ASN A 1 193 ? -14.865 5.587 3.497 1.00 64.69 193 ASN A CA 1
ATOM 1603 C C . ASN A 1 193 ? -15.496 5.751 4.882 1.00 64.69 193 ASN A C 1
ATOM 1605 O O . ASN A 1 193 ? -16.387 6.578 5.048 1.00 64.69 193 ASN A O 1
ATOM 1609 N N . SER A 1 194 ? -15.009 5.021 5.886 1.00 64.00 194 SER A N 1
ATOM 1610 C CA . SER A 1 194 ? -15.478 5.138 7.270 1.00 64.00 194 SER A CA 1
ATOM 1611 C C . SER A 1 194 ? -15.145 6.503 7.865 1.00 64.00 194 SER A C 1
ATOM 1613 O O . SER A 1 194 ? -15.999 7.102 8.515 1.00 64.00 194 SER A O 1
ATOM 1615 N N . ILE A 1 195 ? -13.945 7.029 7.602 1.00 63.69 195 ILE A N 1
ATOM 1616 C CA . ILE A 1 195 ? -13.540 8.367 8.038 1.00 63.69 195 ILE A CA 1
ATOM 1617 C C . ILE A 1 195 ? -14.371 9.438 7.327 1.00 63.69 195 ILE A C 1
ATOM 1619 O O . ILE A 1 195 ? -14.923 10.304 7.996 1.00 63.69 195 ILE A O 1
ATOM 1623 N N . ASN A 1 196 ? -14.533 9.359 6.006 1.00 59.22 196 ASN A N 1
ATOM 1624 C CA . ASN A 1 196 ? -15.346 10.310 5.245 1.00 59.22 196 ASN A CA 1
ATOM 1625 C C . ASN A 1 196 ? -16.808 10.283 5.698 1.00 59.22 196 ASN A C 1
ATOM 1627 O O . ASN A 1 196 ? -17.385 11.332 5.954 1.00 59.22 196 ASN A O 1
ATOM 1631 N N . MET A 1 197 ? -17.385 9.097 5.912 1.00 61.19 197 MET A N 1
ATOM 1632 C CA . MET A 1 197 ? -18.712 8.966 6.514 1.00 61.19 197 MET A CA 1
ATOM 1633 C C . MET A 1 197 ? -18.770 9.586 7.908 1.00 61.19 197 MET A C 1
ATOM 1635 O O . MET A 1 197 ? -19.776 10.190 8.267 1.00 61.19 197 MET A O 1
ATOM 1639 N N . TRP A 1 198 ? -17.726 9.429 8.718 1.00 56.41 198 TRP A N 1
ATOM 1640 C CA . TRP A 1 198 ? -17.659 10.042 10.039 1.00 56.41 198 TRP A CA 1
ATOM 1641 C C . TRP A 1 198 ? -17.582 11.573 9.947 1.00 56.41 198 TRP A C 1
ATOM 1643 O O . TRP A 1 198 ? -18.297 12.250 10.679 1.00 56.41 198 TRP A O 1
ATOM 1653 N N . VAL A 1 199 ? -16.813 12.122 9.002 1.00 56.62 199 VAL A N 1
ATOM 1654 C CA . VAL A 1 199 ? -16.712 13.564 8.709 1.00 56.62 199 VAL A CA 1
ATOM 1655 C C . VAL A 1 199 ? -18.026 14.135 8.148 1.00 56.62 199 VAL A C 1
ATOM 1657 O O . VAL A 1 199 ? -18.460 15.199 8.582 1.00 56.62 199 VAL A O 1
ATOM 1660 N N . ASP A 1 200 ? -18.720 13.422 7.263 1.00 53.62 200 ASP A N 1
ATOM 1661 C CA . ASP A 1 200 ? -20.021 13.836 6.716 1.00 53.62 200 ASP A CA 1
ATOM 1662 C C . ASP A 1 200 ? -21.130 13.763 7.772 1.00 53.62 200 ASP A C 1
ATOM 1664 O O . ASP A 1 200 ? -21.937 14.686 7.940 1.00 53.62 200 ASP A O 1
ATOM 1668 N N . ASN A 1 201 ? -21.143 12.685 8.563 1.00 50.69 201 ASN A N 1
ATOM 1669 C CA . ASN A 1 201 ? -21.999 12.601 9.741 1.00 50.69 201 ASN A CA 1
ATOM 1670 C C . ASN A 1 201 ? -21.673 13.742 10.703 1.00 50.69 201 ASN A C 1
ATOM 1672 O O . ASN A 1 201 ? -22.579 14.324 11.286 1.00 50.69 201 ASN A O 1
ATOM 1676 N N . ARG A 1 202 ? -20.407 14.138 10.817 1.00 43.00 202 ARG A N 1
ATOM 1677 C CA . ARG A 1 202 ? -19.995 15.263 11.644 1.00 43.00 202 ARG A CA 1
ATOM 1678 C C . ARG A 1 202 ? -20.469 16.613 11.116 1.00 43.00 202 ARG A C 1
ATOM 1680 O O . ARG A 1 202 ? -20.940 17.385 11.929 1.00 43.00 202 ARG A O 1
ATOM 1687 N N . ALA A 1 203 ? -20.493 16.896 9.815 1.00 44.19 203 ALA A N 1
ATOM 1688 C CA . ALA A 1 203 ? -21.188 18.094 9.306 1.00 44.19 203 ALA A CA 1
ATOM 1689 C C . ALA A 1 203 ? -22.686 18.108 9.697 1.00 44.19 203 ALA A C 1
ATOM 1691 O O . ALA A 1 203 ? -23.322 19.159 9.803 1.00 44.19 203 ALA A O 1
ATOM 1692 N N . THR A 1 204 ? -23.235 16.921 9.959 1.00 42.78 204 THR A N 1
ATOM 1693 C CA . THR A 1 204 ? -24.594 16.701 10.459 1.00 42.78 204 THR A CA 1
ATOM 1694 C C . THR A 1 204 ? -24.707 16.808 11.997 1.00 42.78 204 THR A C 1
ATOM 1696 O O . THR A 1 204 ? -25.800 17.101 12.473 1.00 42.78 204 THR A O 1
ATOM 1699 N N . PHE A 1 205 ? -23.610 16.622 12.756 1.00 38.16 205 PHE A N 1
ATOM 1700 C CA . PHE A 1 205 ? -23.513 16.719 14.231 1.00 38.16 205 PHE A CA 1
ATOM 1701 C C . PHE A 1 205 ? -22.902 18.041 14.755 1.00 38.16 205 PHE A C 1
ATOM 1703 O O . PHE A 1 205 ? -23.187 18.428 15.884 1.00 38.16 205 PHE A O 1
ATOM 1710 N N . ASP A 1 206 ? -22.072 18.734 13.965 1.00 40.12 206 ASP A N 1
ATOM 1711 C CA . ASP A 1 206 ? -21.524 20.077 14.241 1.00 40.12 206 ASP A CA 1
ATOM 1712 C C . ASP A 1 206 ? -22.573 21.165 13.954 1.00 40.12 206 ASP A C 1
ATOM 1714 O O . ASP A 1 206 ? -22.493 22.275 14.478 1.00 40.12 206 ASP A O 1
ATOM 1718 N N . LYS A 1 207 ? -23.644 20.827 13.220 1.00 42.62 207 LYS A N 1
ATOM 1719 C CA . LYS A 1 207 ? -24.955 21.354 13.595 1.00 42.62 207 LYS A CA 1
ATOM 1720 C C . LYS A 1 207 ? -25.279 20.681 14.914 1.00 42.62 207 LYS A C 1
ATOM 1722 O O . LYS A 1 207 ? -25.735 19.540 14.887 1.00 42.62 207 LYS A O 1
ATOM 1727 N N . SER A 1 208 ? -24.955 21.364 16.016 1.00 35.31 208 SER A N 1
ATOM 1728 C CA . SER A 1 208 ? -25.343 20.982 17.375 1.00 35.31 208 SER A CA 1
ATOM 1729 C C . SER A 1 208 ? -26.654 20.200 17.303 1.00 35.31 208 SER A C 1
ATOM 1731 O O . SER A 1 208 ? -27.579 20.695 16.640 1.00 35.31 208 SER A O 1
ATOM 1733 N N . PRO A 1 209 ? -26.785 18.996 17.899 1.00 42.38 209 PRO A N 1
ATOM 1734 C CA . PRO A 1 209 ? -28.122 18.518 18.173 1.00 42.38 209 PRO A CA 1
ATOM 1735 C C . PRO A 1 209 ? -28.719 19.648 18.998 1.00 42.38 209 PRO A C 1
ATOM 1737 O O . PRO A 1 209 ? -28.263 19.893 20.110 1.00 42.38 209 PRO A O 1
ATOM 1740 N N . GLU A 1 210 ? -29.618 20.431 18.401 1.00 44.47 210 GLU A N 1
ATOM 1741 C CA . GLU A 1 210 ? -30.347 21.494 19.072 1.00 44.47 210 GLU A CA 1
ATOM 1742 C C . GLU A 1 210 ? -31.218 20.786 20.106 1.00 44.47 210 GLU A C 1
ATOM 1744 O O . GLU A 1 210 ? -32.411 20.542 19.913 1.00 44.47 210 GLU A O 1
ATOM 1749 N N . GLU A 1 211 ? -30.574 20.340 21.181 1.00 42.81 211 GLU A N 1
ATOM 1750 C CA . GLU A 1 211 ? -31.159 19.729 22.339 1.00 42.81 211 GLU A CA 1
ATOM 1751 C C . GLU A 1 211 ? -32.002 20.841 22.941 1.00 42.81 211 GLU A C 1
ATOM 1753 O O . GLU A 1 211 ? -31.541 21.712 23.668 1.00 42.81 211 GLU A O 1
ATOM 1758 N N . PHE A 1 212 ? -33.279 20.797 22.567 1.00 43.44 212 PHE A N 1
ATOM 1759 C CA . PHE A 1 212 ? -34.372 21.534 23.174 1.00 43.44 212 PHE A CA 1
ATOM 1760 C C . PHE A 1 212 ? -34.532 23.018 22.814 1.00 43.44 212 PHE A C 1
ATOM 1762 O O . PHE A 1 212 ? -35.142 23.730 23.611 1.00 43.44 212 PHE A O 1
ATOM 1769 N N . HIS A 1 213 ? -34.165 23.468 21.608 1.00 51.00 213 HIS A N 1
ATOM 1770 C CA . HIS A 1 213 ? -34.712 24.742 21.106 1.00 51.00 213 HIS A CA 1
ATOM 1771 C C . HIS A 1 213 ? -36.253 24.667 21.021 1.00 51.00 213 HIS A C 1
ATOM 1773 O O . HIS A 1 213 ? -36.808 23.673 20.539 1.00 51.00 213 HIS A O 1
ATOM 1779 N N . GLU A 1 214 ? -36.960 25.680 21.543 1.00 53.31 214 GLU A N 1
ATOM 1780 C CA . GLU A 1 214 ? -38.436 25.718 21.594 1.00 53.31 214 GLU A CA 1
ATOM 1781 C C . GLU A 1 214 ? -39.078 25.585 20.208 1.00 53.31 214 GLU A C 1
ATOM 1783 O O . GLU A 1 214 ? -40.125 24.949 20.080 1.00 53.31 214 GLU A O 1
ATOM 1788 N N . ASP A 1 215 ? -38.393 26.060 19.169 1.00 59.94 215 ASP A N 1
ATOM 1789 C CA . ASP A 1 215 ? -38.850 26.034 17.776 1.00 59.94 215 ASP A CA 1
ATOM 1790 C C . ASP A 1 215 ? -38.988 24.610 17.203 1.00 59.94 215 ASP A C 1
ATOM 1792 O O . ASP A 1 215 ? -39.777 24.367 16.287 1.00 59.94 215 ASP A O 1
ATOM 1796 N N . ASN A 1 216 ? -38.285 23.630 17.786 1.00 66.00 216 ASN A N 1
ATOM 1797 C CA . ASN A 1 216 ? -38.339 22.217 17.391 1.00 66.00 216 ASN A CA 1
ATOM 1798 C C . ASN A 1 216 ? -39.393 21.411 18.175 1.00 66.00 216 ASN A C 1
ATOM 1800 O O . ASN A 1 216 ? -39.508 20.187 18.010 1.00 66.00 216 ASN A O 1
ATOM 1804 N N . LYS A 1 217 ? -40.182 22.084 19.025 1.00 74.44 217 LYS A N 1
ATOM 1805 C CA . LYS A 1 217 ? -41.262 21.487 19.812 1.00 74.44 217 LYS A CA 1
ATOM 1806 C C . LYS A 1 217 ? -42.611 21.990 19.336 1.00 74.44 217 LYS A C 1
ATOM 1808 O O . LYS A 1 217 ? -42.834 23.182 19.161 1.00 74.44 217 LYS A O 1
ATOM 1813 N N . LYS A 1 218 ? -43.572 21.077 19.222 1.00 82.94 218 LYS A N 1
ATOM 1814 C CA . LYS A 1 218 ? -44.979 21.456 19.078 1.00 82.94 218 LYS A CA 1
ATOM 1815 C C . LYS A 1 218 ? -45.792 20.845 20.198 1.00 82.94 218 LYS A C 1
ATOM 1817 O O . LYS A 1 218 ? -45.725 19.646 20.444 1.00 82.94 218 LYS A O 1
ATOM 1822 N N . THR A 1 219 ? -46.552 21.686 20.884 1.00 86.56 219 THR A N 1
ATOM 1823 C CA . THR A 1 219 ? -47.502 21.246 21.902 1.00 86.56 219 THR A CA 1
ATOM 1824 C C . THR A 1 219 ? -48.906 21.306 21.326 1.00 86.56 219 THR A C 1
ATOM 1826 O O . THR A 1 219 ? -49.296 22.342 20.797 1.00 86.56 219 THR A O 1
ATOM 1829 N N . GLU A 1 220 ? -49.658 20.222 21.480 1.00 88.38 220 GLU A N 1
ATOM 1830 C CA . GLU A 1 220 ? -51.080 20.157 21.143 1.00 88.38 220 GLU A CA 1
ATOM 1831 C C . GLU A 1 220 ? -51.873 19.635 22.342 1.00 88.38 220 GLU A C 1
ATOM 1833 O O . GLU A 1 220 ? -51.415 18.753 23.079 1.00 88.38 220 GLU A O 1
ATOM 1838 N N . PHE A 1 221 ? -53.074 20.171 22.526 1.00 90.31 221 PHE A N 1
ATOM 1839 C CA . PHE A 1 221 ? -54.034 19.695 23.515 1.00 90.31 221 PHE A CA 1
ATOM 1840 C C . PHE A 1 221 ? -55.214 19.071 22.784 1.00 90.31 221 PHE A C 1
ATOM 1842 O O . PHE A 1 221 ? -55.715 19.645 21.823 1.00 90.31 221 PHE A O 1
ATOM 1849 N N . TYR A 1 222 ? -55.656 17.899 23.232 1.00 87.12 222 TYR A N 1
ATOM 1850 C CA . TYR A 1 222 ? -56.718 17.146 22.566 1.00 87.12 222 TYR A CA 1
ATOM 1851 C C . TYR A 1 222 ? -57.920 16.948 23.495 1.00 87.12 222 TYR A C 1
ATOM 1853 O O . TYR A 1 222 ? -57.790 16.851 24.716 1.00 87.12 222 TYR A O 1
ATOM 1861 N N . LYS A 1 223 ? -59.122 16.873 22.930 1.00 87.00 223 LYS A N 1
ATOM 1862 C CA . LYS A 1 223 ? -60.371 16.695 23.683 1.00 87.00 223 LYS A CA 1
ATOM 1863 C C . LYS A 1 223 ? -60.787 15.232 23.765 1.00 87.00 223 LYS A C 1
ATOM 1865 O O . LYS A 1 223 ? -61.368 14.832 24.773 1.00 87.00 223 LYS A O 1
ATOM 1870 N N . ASN A 1 224 ? -60.475 14.441 22.739 1.00 87.81 224 ASN A N 1
ATOM 1871 C CA . ASN A 1 224 ? -60.813 13.021 22.638 1.00 87.81 224 ASN A CA 1
ATOM 1872 C C . ASN A 1 224 ? -59.704 12.213 21.934 1.00 87.81 224 ASN A C 1
ATOM 1874 O O . ASN A 1 224 ? -58.774 12.773 21.352 1.00 87.81 224 ASN A O 1
ATOM 1878 N N . ASP A 1 225 ? -59.795 10.884 22.000 1.00 81.31 225 ASP A N 1
ATOM 1879 C CA . ASP A 1 225 ? -58.745 9.993 21.490 1.00 81.31 225 ASP A CA 1
ATOM 1880 C C . ASP A 1 225 ? -58.603 10.015 19.961 1.00 81.31 225 ASP A C 1
ATOM 1882 O O . ASP A 1 225 ? -57.499 9.802 19.459 1.00 81.31 225 ASP A O 1
ATOM 1886 N N . MET A 1 226 ? -59.673 10.322 19.221 1.00 86.38 226 MET A N 1
ATOM 1887 C CA . MET A 1 226 ? -59.609 10.485 17.762 1.00 86.38 226 MET A CA 1
ATOM 1888 C C . MET A 1 226 ? -58.781 11.715 17.382 1.00 86.38 226 MET A C 1
ATOM 1890 O O . MET A 1 226 ? -57.909 11.640 16.522 1.00 86.38 226 MET A O 1
ATOM 1894 N N . GLU A 1 227 ? -58.992 12.836 18.070 1.00 84.31 227 GLU A N 1
ATOM 1895 C CA . GLU A 1 227 ? -58.226 14.067 17.868 1.00 84.31 227 GLU A CA 1
ATOM 1896 C C . GLU A 1 227 ? -56.742 13.866 18.220 1.00 84.31 227 GLU A C 1
ATOM 1898 O O . GLU A 1 227 ? -55.858 14.279 17.471 1.00 84.31 227 GLU A O 1
ATOM 1903 N N . ARG A 1 228 ? -56.457 13.113 19.292 1.00 89.06 228 ARG A N 1
ATOM 1904 C CA . ARG A 1 228 ? -55.095 12.683 19.651 1.00 89.06 228 ARG A CA 1
ATOM 1905 C C . ARG A 1 228 ? -54.420 11.904 18.516 1.00 89.06 228 ARG A C 1
ATOM 1907 O O . ARG A 1 228 ? -53.284 12.212 18.162 1.00 89.06 228 ARG A O 1
ATOM 1914 N N . LEU A 1 229 ? -55.096 10.897 17.958 1.00 85.19 229 LEU A N 1
ATOM 1915 C CA . LEU A 1 229 ? -54.556 10.076 16.866 1.00 85.19 229 LEU A CA 1
ATOM 1916 C C . LEU A 1 229 ? -54.344 10.900 15.588 1.00 85.19 229 LEU A C 1
ATOM 1918 O O . LEU A 1 229 ? -53.315 10.750 14.927 1.00 85.19 229 LEU A O 1
ATOM 1922 N N . ASN A 1 230 ? -55.256 11.828 15.289 1.00 86.00 230 ASN A N 1
ATOM 1923 C CA . ASN A 1 230 ? -55.125 12.745 14.157 1.00 86.00 230 ASN A CA 1
ATOM 1924 C C . ASN A 1 230 ? -53.894 13.649 14.289 1.00 86.00 230 ASN A C 1
ATOM 1926 O O . ASN A 1 230 ? -53.166 13.832 13.311 1.00 86.00 230 ASN A O 1
ATOM 1930 N N . TYR A 1 231 ? -53.609 14.171 15.488 1.00 85.88 231 TYR A N 1
ATOM 1931 C CA . TYR A 1 231 ? -52.380 14.928 15.725 1.00 85.88 231 TYR A CA 1
ATOM 1932 C C . TYR A 1 231 ? -51.133 14.064 15.534 1.00 85.88 231 TYR A C 1
ATOM 1934 O O . TYR A 1 231 ? -50.215 14.484 14.835 1.00 85.88 231 TYR A O 1
ATOM 1942 N N . ILE A 1 232 ? -51.106 12.847 16.084 1.00 82.44 232 ILE A N 1
ATOM 1943 C CA . ILE A 1 232 ? -49.964 11.934 15.924 1.00 82.44 232 ILE A CA 1
ATOM 1944 C C . ILE A 1 232 ? -49.687 11.670 14.439 1.00 82.44 232 ILE A C 1
ATOM 1946 O O . ILE A 1 232 ? -48.561 11.877 13.993 1.00 82.44 232 ILE A O 1
ATOM 1950 N N . SER A 1 233 ? -50.717 11.343 13.652 1.00 80.69 233 SER A N 1
ATOM 1951 C CA . SER A 1 233 ? -50.572 11.114 12.208 1.00 80.69 233 SER A CA 1
ATOM 1952 C C . SER A 1 233 ? -50.130 12.371 11.445 1.00 80.69 233 SER A C 1
ATOM 1954 O O . SER A 1 233 ? -49.282 12.303 10.551 1.00 80.69 233 SER A O 1
ATOM 1956 N N . LYS A 1 234 ? -50.666 13.547 11.802 1.00 83.19 234 LYS A N 1
ATOM 1957 C CA . LYS A 1 234 ? -50.271 14.830 11.200 1.00 83.19 234 LYS A CA 1
ATOM 1958 C C . LYS A 1 234 ? -48.785 15.119 11.427 1.00 83.19 234 LYS A C 1
ATOM 1960 O O . LYS A 1 234 ? -48.083 15.462 10.477 1.00 83.19 234 LYS A O 1
ATOM 1965 N N . TYR A 1 235 ? -48.309 14.989 12.663 1.00 80.25 235 TYR A N 1
ATOM 1966 C CA . TYR A 1 235 ? -46.931 15.337 13.017 1.00 80.25 235 TYR A CA 1
ATOM 1967 C C . TYR A 1 235 ? -45.917 14.261 12.610 1.00 80.25 235 TYR A C 1
ATOM 1969 O O . TYR A 1 235 ? -44.785 14.603 12.270 1.00 80.25 235 TYR A O 1
ATOM 1977 N N . GLU A 1 236 ? -46.336 13.000 12.502 1.00 76.19 236 GLU A N 1
ATOM 1978 C CA . GLU A 1 236 ? -45.559 11.939 11.853 1.00 76.19 236 GLU A CA 1
ATOM 1979 C C . GLU A 1 236 ? -45.267 12.280 10.379 1.00 76.19 236 GLU A C 1
ATOM 1981 O O . GLU A 1 236 ? -44.112 12.255 9.951 1.00 76.19 236 GLU A O 1
ATOM 1986 N N . LYS A 1 237 ? -46.274 12.738 9.614 1.00 75.50 237 LYS A N 1
ATOM 1987 C CA . LYS A 1 237 ? -46.079 13.216 8.226 1.00 75.50 237 LYS A CA 1
ATOM 1988 C C . LYS A 1 237 ? -45.160 14.438 8.135 1.00 75.50 237 LYS A C 1
ATOM 1990 O O . LYS A 1 237 ? -44.438 14.597 7.153 1.00 75.50 237 LYS A O 1
ATOM 1995 N N . MET A 1 238 ? -45.164 15.291 9.159 1.00 70.62 238 MET A N 1
ATOM 1996 C CA . MET A 1 238 ? -44.290 16.469 9.255 1.00 70.62 238 MET A CA 1
ATOM 1997 C C . MET A 1 238 ? -42.866 16.142 9.735 1.00 70.62 238 MET A C 1
ATOM 1999 O O . MET A 1 238 ? -42.070 17.062 9.941 1.00 70.62 238 MET A O 1
ATOM 2003 N N . LYS A 1 239 ? -42.523 14.850 9.845 1.00 73.00 239 LYS A N 1
ATOM 2004 C CA . LYS A 1 239 ? -41.201 14.351 10.247 1.00 73.00 239 LYS A CA 1
ATOM 2005 C C . LYS A 1 239 ? -40.819 14.766 11.670 1.00 73.00 239 LYS A C 1
ATOM 2007 O O . LYS A 1 239 ? -39.700 15.211 11.894 1.00 73.00 239 LYS A O 1
ATOM 2012 N N . TYR A 1 240 ? -41.765 14.673 12.603 1.00 75.44 240 TYR A N 1
ATOM 2013 C CA . TYR A 1 240 ? -41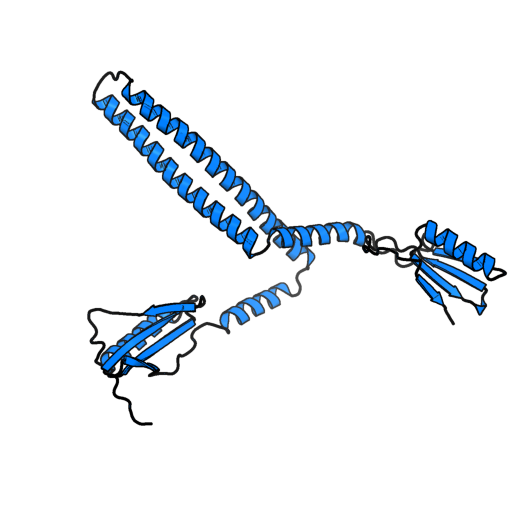.458 14.608 14.031 1.00 75.44 240 TYR A CA 1
ATOM 2014 C C . TYR A 1 240 ? -41.217 13.147 14.412 1.00 75.44 240 TYR A C 1
ATOM 2016 O O . TYR A 1 240 ? -41.958 12.261 13.988 1.00 75.44 240 TYR A O 1
ATOM 2024 N N . ASP A 1 241 ? -40.204 12.893 15.233 1.00 72.12 241 ASP A N 1
ATOM 2025 C CA . ASP A 1 241 ? -39.691 11.533 15.453 1.00 72.12 241 ASP A CA 1
ATOM 2026 C C . ASP A 1 241 ? -40.027 11.002 16.851 1.00 72.12 241 ASP A C 1
ATOM 2028 O O . ASP A 1 241 ? -39.910 9.805 17.121 1.00 72.12 241 ASP A O 1
ATOM 2032 N N . THR A 1 242 ? -40.472 11.867 17.765 1.00 78.75 242 THR A N 1
ATOM 2033 C CA . THR A 1 242 ? -40.923 11.460 19.101 1.00 78.75 242 THR A CA 1
ATOM 2034 C C . THR A 1 242 ? -42.113 12.294 19.557 1.00 78.75 242 THR A C 1
ATOM 2036 O O . THR A 1 242 ? -42.129 13.514 19.396 1.00 78.75 242 THR A O 1
ATOM 2039 N N . VAL A 1 243 ? -43.090 11.636 20.181 1.00 82.31 243 VAL A N 1
ATOM 2040 C CA . VAL A 1 243 ? -44.209 12.277 20.872 1.00 82.31 243 VAL A CA 1
ATOM 2041 C C . VAL A 1 243 ? -44.261 11.833 22.331 1.00 82.31 243 VAL A C 1
ATOM 2043 O O . VAL A 1 243 ? -44.280 10.642 22.643 1.00 82.31 243 VAL A O 1
ATOM 2046 N N . PHE A 1 244 ? -44.307 12.809 23.234 1.00 82.25 244 PHE A N 1
ATOM 2047 C CA . PHE A 1 244 ? -44.555 12.594 24.654 1.00 82.25 244 PHE A CA 1
ATOM 2048 C C . PHE A 1 244 ? -46.031 12.809 24.947 1.00 82.25 244 PHE A C 1
ATOM 2050 O O . PHE A 1 244 ? -46.576 13.893 24.716 1.00 82.25 244 PHE A O 1
ATOM 2057 N N . TRP A 1 245 ? -46.676 11.771 25.461 1.00 85.25 245 TRP A N 1
ATOM 2058 C CA . TRP A 1 245 ? -48.100 11.765 25.733 1.00 85.25 245 TRP A CA 1
ATOM 2059 C C . TRP A 1 245 ? -48.378 11.881 27.230 1.00 85.25 245 TRP A C 1
ATOM 2061 O O . TRP A 1 245 ? -48.137 10.956 27.999 1.00 85.25 245 TRP A O 1
ATOM 2071 N N . TYR A 1 246 ? -48.936 13.021 27.636 1.00 83.94 246 TYR A N 1
ATOM 2072 C CA . TYR A 1 246 ? -49.345 13.295 29.011 1.00 83.94 246 TYR A CA 1
ATOM 2073 C C . TYR A 1 246 ? -50.851 13.075 29.145 1.00 83.94 246 TYR A C 1
ATOM 2075 O O . TYR A 1 246 ? -51.648 14.016 29.053 1.00 83.94 246 TYR A O 1
ATOM 2083 N N . LYS A 1 247 ? -51.245 11.818 29.365 1.00 78.56 247 LYS A N 1
ATOM 2084 C CA . LYS A 1 247 ? -52.646 11.371 29.365 1.00 78.56 247 LYS A CA 1
ATOM 2085 C C . LYS A 1 247 ? -53.547 12.180 30.302 1.00 78.56 247 LYS A C 1
ATOM 2087 O O . LYS A 1 247 ? -54.601 12.648 29.879 1.00 78.56 247 LYS A O 1
ATOM 2092 N N . LYS A 1 248 ? -53.106 12.427 31.543 1.00 82.81 248 LYS A N 1
ATOM 2093 C CA . LYS A 1 248 ? -53.866 13.204 32.547 1.00 82.81 248 LYS A CA 1
ATOM 2094 C C . LYS A 1 248 ? -54.099 14.659 32.136 1.00 82.81 248 LYS A C 1
ATOM 2096 O O . LYS A 1 248 ? -55.136 15.226 32.450 1.00 82.81 248 LYS A O 1
ATOM 2101 N N . LYS A 1 249 ? -53.137 15.254 31.426 1.00 82.81 249 LYS A N 1
ATOM 2102 C CA . LYS A 1 249 ? -53.180 16.656 30.978 1.00 82.81 249 LYS A CA 1
ATOM 2103 C C . LYS A 1 249 ? -53.769 16.815 29.573 1.00 82.81 249 LYS A C 1
ATOM 2105 O O . LYS A 1 249 ? 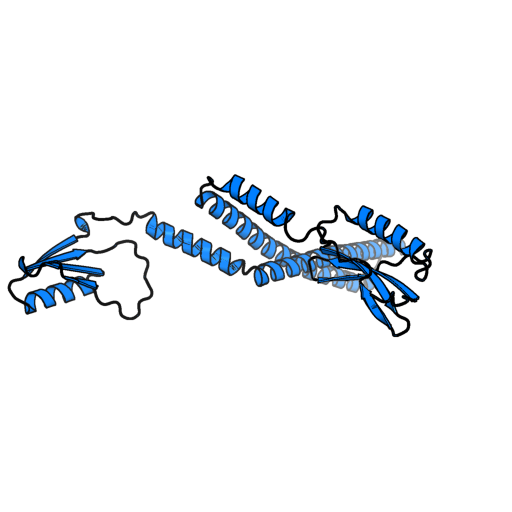-53.764 17.924 29.053 1.00 82.81 249 LYS A O 1
ATOM 2110 N N . ARG A 1 250 ? -54.209 15.712 28.948 1.00 86.69 250 ARG A N 1
ATOM 2111 C CA . ARG A 1 250 ? -54.648 15.638 27.545 1.00 86.69 250 ARG A CA 1
ATOM 2112 C C . ARG A 1 250 ? -53.735 16.416 26.588 1.00 86.69 250 ARG A C 1
ATOM 2114 O O . ARG A 1 250 ? -54.189 17.183 25.742 1.00 86.69 250 ARG A O 1
ATOM 2121 N N . LYS A 1 251 ? -52.426 16.232 26.766 1.00 87.50 251 LYS A N 1
ATOM 2122 C CA . LYS A 1 251 ? -51.375 17.009 26.103 1.00 87.50 251 LYS A CA 1
ATOM 2123 C C . LYS A 1 251 ? -50.425 16.087 25.349 1.00 87.50 251 LYS A C 1
ATOM 2125 O O . LYS A 1 251 ? -50.003 15.058 25.884 1.00 87.50 251 LYS A O 1
ATOM 2130 N N . LEU A 1 252 ? -50.061 16.487 24.138 1.00 85.12 252 LEU A N 1
ATOM 2131 C CA . LEU A 1 252 ? -49.002 15.888 23.334 1.00 85.12 252 LEU A CA 1
ATOM 2132 C C . LEU A 1 252 ? -47.880 16.907 23.152 1.00 85.12 252 LEU A C 1
ATOM 2134 O O . LEU A 1 252 ? -48.140 18.077 22.874 1.00 85.12 252 LEU A O 1
ATOM 2138 N N . VAL A 1 253 ? -46.638 16.462 23.314 1.00 82.75 253 VAL A N 1
ATOM 2139 C CA . VAL A 1 253 ? -45.449 17.256 22.990 1.00 82.75 253 VAL A CA 1
ATOM 2140 C C . VAL A 1 253 ? -44.665 16.513 21.922 1.00 82.75 253 VAL A C 1
ATOM 2142 O O . VAL A 1 253 ? -44.108 15.448 22.183 1.00 82.75 253 VAL A O 1
ATOM 2145 N N . PHE A 1 254 ? -44.647 17.070 20.719 1.00 83.62 254 PHE A N 1
ATOM 2146 C CA . PHE A 1 254 ? -43.921 16.551 19.570 1.00 83.62 254 PHE A CA 1
ATOM 2147 C C . PHE A 1 254 ? -42.529 17.163 19.526 1.00 83.62 254 PHE A C 1
ATOM 2149 O O . PHE A 1 254 ? -42.387 18.378 19.670 1.00 83.62 254 PHE A O 1
ATOM 2156 N N . VAL A 1 255 ? -41.517 16.328 19.306 1.00 78.38 255 VAL A N 1
ATOM 2157 C CA . VAL A 1 255 ? -40.116 16.743 19.199 1.00 78.38 255 VAL A CA 1
ATOM 2158 C C . VAL A 1 255 ? -39.546 16.278 17.867 1.00 78.38 255 VAL A C 1
ATOM 2160 O O . VAL A 1 255 ? -39.656 15.101 17.507 1.00 78.38 255 VAL A O 1
ATOM 2163 N N . LYS A 1 256 ? -38.950 17.222 17.141 1.00 73.44 256 LYS A N 1
ATOM 2164 C CA . LYS A 1 256 ? -38.222 16.979 15.900 1.00 73.44 256 LYS A CA 1
ATOM 2165 C C . LYS A 1 256 ? -36.727 17.016 16.197 1.00 73.44 256 LYS A C 1
ATOM 2167 O O . LYS A 1 256 ? -36.210 18.062 16.575 1.00 73.44 256 LYS A O 1
ATOM 2172 N N . HIS A 1 257 ? -36.033 15.891 16.056 1.00 61.81 257 HIS A N 1
ATOM 2173 C CA . HIS A 1 257 ? -34.585 15.846 16.227 1.00 61.81 257 HIS A CA 1
ATOM 2174 C C . HIS A 1 257 ? -33.925 16.182 14.892 1.00 61.81 257 HIS A C 1
ATOM 2176 O O . HIS A 1 257 ? -33.883 15.369 13.966 1.00 61.81 257 HIS A O 1
ATOM 2182 N N . VAL A 1 258 ? -33.376 17.386 14.790 1.00 54.91 258 VAL A N 1
ATOM 2183 C CA . VAL A 1 258 ? -32.476 17.734 13.691 1.00 54.91 258 VAL A CA 1
ATOM 2184 C C . VAL A 1 258 ? -31.142 17.018 13.938 1.00 54.91 258 VAL A C 1
ATOM 2186 O O . VAL A 1 258 ? -30.651 16.992 15.061 1.00 54.91 258 VAL A O 1
ATOM 2189 N N . GLY A 1 259 ? -30.579 16.369 12.916 1.00 49.56 259 GLY A N 1
ATOM 2190 C CA . GLY A 1 259 ? -29.233 15.783 13.001 1.00 49.56 259 GLY A CA 1
ATOM 2191 C C . GLY A 1 259 ? -29.143 14.302 13.395 1.00 49.56 259 GLY A C 1
ATOM 2192 O O . GLY A 1 259 ? -28.065 13.720 13.309 1.00 49.56 259 GLY A O 1
ATOM 2193 N N . LYS A 1 260 ? -30.254 13.617 13.713 1.00 46.22 260 LYS A N 1
ATOM 2194 C CA . LYS A 1 260 ? -30.261 12.141 13.694 1.00 46.22 260 LYS A CA 1
ATOM 2195 C C . LYS A 1 260 ? -30.237 11.700 12.233 1.00 46.22 260 LYS A C 1
ATOM 2197 O O . LYS A 1 260 ? -31.287 11.508 11.620 1.00 46.22 260 LYS A O 1
ATOM 2202 N N . GLY A 1 261 ? -29.023 11.620 11.673 1.00 43.00 261 GLY A N 1
ATOM 2203 C CA . GLY A 1 261 ? -28.748 11.128 10.326 1.00 43.00 261 GLY A CA 1
ATOM 2204 C C . GLY A 1 261 ? -29.631 9.926 10.035 1.00 43.00 261 GLY A C 1
ATOM 2205 O O . GLY A 1 261 ? -29.843 9.120 10.941 1.00 43.00 261 GLY A O 1
ATOM 2206 N N . LYS A 1 262 ? -30.210 9.873 8.824 1.00 39.44 262 LYS A N 1
ATOM 2207 C CA . LYS A 1 262 ? -31.159 8.839 8.383 1.00 39.44 262 LYS A CA 1
ATOM 2208 C C . LYS A 1 262 ? -30.697 7.483 8.903 1.00 39.44 262 LYS A C 1
ATOM 2210 O O . LYS A 1 262 ? -29.917 6.791 8.250 1.00 39.44 262 LYS A O 1
ATOM 2215 N N . LYS A 1 263 ? -31.211 7.066 10.061 1.00 42.97 263 LYS A N 1
ATOM 2216 C CA . LYS A 1 263 ? -31.170 5.665 10.407 1.00 42.97 263 LYS A CA 1
ATOM 2217 C C . LYS A 1 263 ? -31.969 5.045 9.272 1.00 42.97 263 LYS A C 1
ATOM 2219 O O . LYS A 1 263 ? -33.120 5.426 9.058 1.00 42.97 263 LYS A O 1
ATOM 2224 N N . LYS A 1 264 ? -31.328 4.177 8.491 1.00 40.62 264 LYS A N 1
ATOM 2225 C CA . LYS A 1 264 ? -32.007 3.257 7.583 1.00 40.62 264 LYS A CA 1
ATOM 2226 C C . LYS A 1 264 ? -32.953 2.406 8.439 1.00 40.62 264 LYS A C 1
ATOM 2228 O O . LYS A 1 264 ? -32.623 1.289 8.804 1.00 40.62 264 LYS A O 1
ATOM 2233 N N . TYR A 1 265 ? -34.089 2.965 8.836 1.00 40.19 265 TYR A N 1
ATOM 2234 C CA . TYR A 1 265 ? -35.234 2.219 9.316 1.00 40.19 265 TYR A CA 1
ATOM 2235 C C . TYR A 1 265 ? -36.189 2.192 8.145 1.00 40.19 265 TYR A C 1
ATOM 2237 O O . TY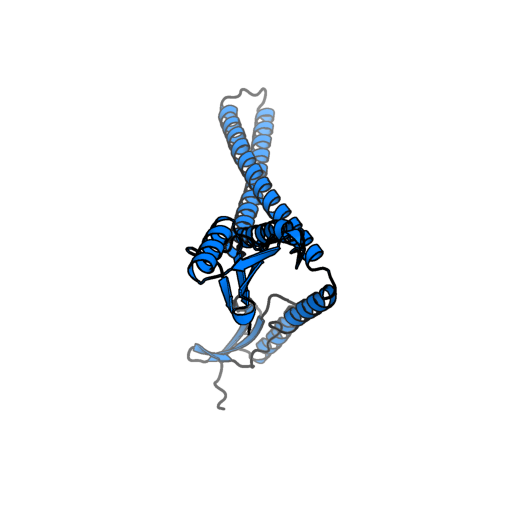R A 1 265 ? -36.908 3.153 7.871 1.00 40.19 265 TYR A O 1
ATOM 2245 N N . ASN A 1 266 ? -36.184 1.062 7.453 1.00 38.69 266 ASN A N 1
ATOM 2246 C CA . ASN A 1 266 ? -37.424 0.590 6.873 1.00 38.69 266 ASN A CA 1
ATOM 2247 C C . ASN A 1 266 ? -38.473 0.620 8.006 1.00 38.69 266 ASN A C 1
ATOM 2249 O O . ASN A 1 266 ? -38.256 0.007 9.047 1.00 38.69 266 ASN A O 1
ATOM 2253 N N . GLN A 1 267 ? -39.548 1.395 7.821 1.00 47.94 267 GLN A N 1
ATOM 2254 C CA . GLN A 1 267 ? -40.726 1.470 8.704 1.00 47.94 267 GLN A CA 1
ATOM 2255 C C . GLN A 1 267 ? -40.517 2.023 10.136 1.00 47.94 267 GLN A C 1
ATOM 2257 O O . GLN A 1 267 ? -40.942 1.402 11.106 1.00 47.94 267 GLN A O 1
ATOM 2262 N N . ALA A 1 268 ? -39.930 3.211 10.318 1.00 49.38 268 ALA A N 1
ATOM 2263 C CA . ALA A 1 268 ? -39.994 3.880 11.628 1.00 49.38 268 ALA A CA 1
ATOM 2264 C C . ALA A 1 268 ? -41.270 4.730 11.763 1.00 49.38 268 ALA A C 1
ATOM 2266 O O . ALA A 1 268 ? -41.318 5.856 11.274 1.00 49.38 268 ALA A O 1
ATOM 2267 N N . SER A 1 269 ? -42.286 4.193 12.442 1.00 60.84 269 SER A N 1
ATOM 2268 C CA . SER A 1 269 ? -43.393 4.980 12.996 1.00 60.84 269 SER A CA 1
ATOM 2269 C C . SER A 1 269 ? -42.887 5.954 14.067 1.00 60.84 269 SER A C 1
ATOM 2271 O O . SER A 1 269 ? -41.882 5.673 14.732 1.00 60.84 269 SER A O 1
ATOM 2273 N N . ILE A 1 270 ? -43.585 7.072 14.283 1.00 67.81 270 ILE A N 1
ATOM 2274 C CA . ILE A 1 270 ? -43.261 8.016 15.368 1.00 67.81 270 ILE A CA 1
ATOM 2275 C C . ILE A 1 270 ? -43.185 7.289 16.724 1.00 67.81 270 ILE A C 1
ATOM 2277 O O . ILE A 1 270 ? -44.062 6.501 17.079 1.00 67.81 270 ILE A O 1
ATOM 2281 N N . GLN A 1 271 ? -42.132 7.541 17.509 1.00 75.00 271 GLN A N 1
ATOM 2282 C CA . GLN A 1 271 ? -42.007 6.926 18.833 1.00 75.00 271 GLN A CA 1
ATOM 2283 C C . GLN A 1 271 ? -42.952 7.608 19.825 1.00 75.00 271 GLN A C 1
ATOM 2285 O O . GLN A 1 271 ? -42.802 8.797 20.108 1.00 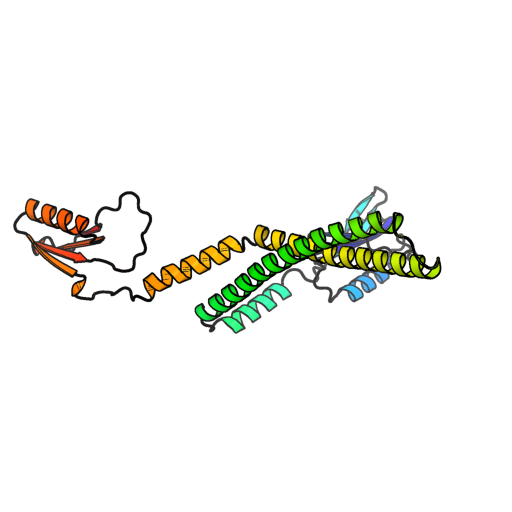75.00 271 GLN A O 1
ATOM 2290 N N . ILE A 1 272 ? -43.895 6.852 20.389 1.00 76.38 272 ILE A N 1
ATOM 2291 C CA . ILE A 1 272 ? -44.842 7.342 21.398 1.00 76.38 272 ILE A CA 1
ATOM 2292 C C . ILE A 1 272 ? -44.332 6.966 22.790 1.00 76.38 272 ILE A C 1
ATOM 2294 O O . ILE A 1 272 ? -44.149 5.789 23.092 1.00 76.38 272 ILE A O 1
ATOM 2298 N N . LYS A 1 273 ? -44.127 7.963 23.654 1.00 79.00 273 LYS A N 1
ATOM 2299 C CA . LYS A 1 273 ? -43.751 7.771 25.061 1.00 79.00 273 LYS A CA 1
ATOM 2300 C C . LYS A 1 273 ? -44.858 8.296 25.967 1.00 79.00 273 LYS A C 1
ATOM 2302 O O . LYS A 1 273 ? -45.086 9.503 26.027 1.00 79.00 273 LYS A O 1
ATOM 2307 N N . GLU A 1 274 ? -45.551 7.399 26.663 1.00 77.75 274 GLU A N 1
ATOM 2308 C CA . GLU A 1 274 ? -46.532 7.790 27.680 1.00 77.75 274 GLU A CA 1
ATOM 2309 C C . GLU A 1 274 ? -45.815 8.265 28.949 1.00 77.75 274 GLU A C 1
ATOM 2311 O O . GLU A 1 274 ? -44.912 7.603 29.463 1.00 77.75 274 GLU A O 1
ATOM 2316 N N . MET A 1 275 ? -46.220 9.430 29.445 1.00 77.62 275 MET A N 1
ATOM 2317 C CA . MET A 1 275 ? -45.677 10.066 30.640 1.00 77.62 275 MET A CA 1
ATOM 2318 C C . MET A 1 275 ? -46.726 10.011 31.758 1.00 77.62 275 MET A C 1
ATOM 2320 O O . MET A 1 275 ? -47.901 10.314 31.524 1.00 77.62 275 MET A O 1
ATOM 2324 N N . LYS A 1 276 ? -46.296 9.607 32.961 1.00 65.94 276 LYS A N 1
ATOM 2325 C CA . LYS A 1 276 ? -47.156 9.408 34.145 1.00 65.94 276 LYS A CA 1
ATOM 2326 C C . LYS A 1 276 ? -47.722 10.705 34.736 1.00 65.94 276 LYS A C 1
ATOM 2328 O O . LYS A 1 276 ? -47.073 11.763 34.592 1.00 65.94 276 LYS A O 1
#